Protein AF-A0A2E4UTZ5-F1 (afdb_monomer_lite)

Secondary structure (DSSP, 8-state):
--GGGGS-S-EEEEEEE-SS-SBS-EEEEEEEPPSSS--GGGTT-S-GGGS-HHHHHHHHHHHHTTSEEEEEEE-HHHHHHH-HHHHHHHHHHHHHHTSSS--SEEEEETT-----SSEEEEETTHHHH-HHHHHHHHHHHHHHHHHHHHHHHHSTTS-HHHHTT---HHHHHHHHHH---TTB-TTSTTHHHHHHH--GGG-B-----S-----EEEEEETTEEEEE-TT-BEEEEEEEETTEEEEEEEE-SSSSSPPEET-STTGGGTT-EESSS-HHHHHHHHHT-

pLDDT: mean 91.51, std 8.71, range [47.09, 98.88]

Radius of gyration: 23.04 Å; chains: 1; bounding box: 53×29×66 Å

Sequence (289 aa):
MRIENALEGTVCGVDEVGYSPVAGPVVAAAVVLPRGQRSRRLAGLRDSKQLSRERRERFFAEIDAIADVSVAEASVAEIDQLNIYQANRLAMARAVAGLNGAPDVALVDGHFKPDLPCRFENLIKGDERSLSIACASIMAKVTRDRFMTVQGERYPGYAWASNVGYGTEAHHLGLLRFGPTPLHRRSFAPLNSWVTETRIDAFRFVPIVRRVCPAELFELRAGLVAVFDTQRRHLGMLTRGAQGWRIRAYAYTDEMADPAVGEGPLGAVHNRIVREPGLAALTEVVRSA

Foldseek 3Di:
DAVCVVDPWWEKEKEWDDLAFQFWWIKMKIKTADPDDDPPQCPPLAPVVPDDPVVLVSLLVVRVVTIQMFMFTQALVNCLVVPSLVRNLVNRQRNQVPGPDHTQEYEYEDDRDRPHPHHYDYDDSCSNRHSNNSSRVSNNVNVLLVVQLVVCVVQPQLPCNPCSRHPDPSNLRSCLQPNDDSRGNCNDPPNVVCVVVPCSVQAAAAADPDAFAWDDWADRDVQKIWTAGPSNYTFFIWGQDPVATFTWGWGDPGSPDDTDTLDDNCNVRHRPHFRDPDSVSRRVSSVVD

Structure (mmCIF, N/CA/C/O backbone):
data_AF-A0A2E4UTZ5-F1
#
_entry.id   AF-A0A2E4UTZ5-F1
#
loop_
_atom_site.group_PDB
_atom_site.id
_atom_site.type_symbol
_atom_site.label_atom_id
_atom_site.label_alt_id
_atom_site.label_comp_id
_atom_site.label_asym_id
_atom_site.label_entity_id
_atom_site.label_seq_id
_atom_site.pdbx_PDB_ins_code
_atom_site.Cartn_x
_atom_site.Cartn_y
_atom_site.Cartn_z
_atom_site.occupancy
_atom_site.B_iso_or_equiv
_atom_site.auth_seq_id
_atom_site.auth_comp_id
_atom_site.auth_asym_id
_atom_site.auth_atom_id
_atom_site.pdbx_PDB_model_num
ATOM 1 N N . MET A 1 1 ? 1.817 6.344 31.893 1.00 47.09 1 MET A N 1
ATOM 2 C CA . MET A 1 1 ? 0.343 6.318 32.006 1.00 47.09 1 MET A CA 1
ATOM 3 C C . MET A 1 1 ? -0.215 6.010 30.623 1.00 47.09 1 MET A C 1
ATOM 5 O O . MET A 1 1 ? 0.367 6.498 29.663 1.00 47.09 1 MET A O 1
ATOM 9 N N . ARG A 1 2 ? -1.201 5.119 30.490 1.00 70.12 2 ARG A N 1
ATOM 10 C CA . ARG A 1 2 ? -1.859 4.842 29.201 1.00 70.12 2 ARG A CA 1
ATOM 11 C C . ARG A 1 2 ? -3.014 5.832 29.068 1.00 70.12 2 ARG A C 1
ATOM 13 O O . ARG A 1 2 ? -3.741 5.981 30.046 1.00 70.12 2 ARG A O 1
ATOM 20 N N . ILE A 1 3 ? -3.094 6.544 27.945 1.00 85.81 3 ILE A N 1
ATOM 21 C CA . ILE A 1 3 ? -4.077 7.618 27.709 1.00 85.81 3 ILE A CA 1
ATOM 22 C C . ILE A 1 3 ? -5.500 7.091 27.934 1.00 85.81 3 ILE A C 1
ATOM 24 O O . ILE A 1 3 ? -6.324 7.777 28.523 1.00 85.81 3 ILE A O 1
ATOM 28 N N . GLU A 1 4 ? -5.732 5.823 27.600 1.00 88.00 4 GLU A N 1
ATOM 29 C CA . GLU A 1 4 ? -6.991 5.105 27.791 1.00 88.00 4 GLU A CA 1
ATOM 30 C C . GLU A 1 4 ? -7.478 5.117 29.246 1.00 88.00 4 GLU A C 1
ATOM 32 O O . GLU A 1 4 ? -8.670 5.226 29.491 1.00 88.00 4 GLU A O 1
ATOM 37 N N . ASN A 1 5 ? -6.569 5.039 30.225 1.00 84.50 5 ASN A N 1
ATOM 38 C CA . ASN A 1 5 ? -6.942 5.000 31.644 1.00 84.50 5 ASN A CA 1
ATOM 39 C C . ASN A 1 5 ? -7.297 6.381 32.212 1.00 84.50 5 ASN A C 1
ATOM 41 O O . ASN A 1 5 ? -7.792 6.456 33.332 1.00 84.50 5 ASN A O 1
ATOM 45 N N . ALA A 1 6 ? -6.959 7.459 31.501 1.00 87.25 6 ALA A N 1
ATOM 46 C CA . ALA A 1 6 ? -7.296 8.821 31.904 1.00 87.25 6 ALA A CA 1
ATOM 47 C C . ALA A 1 6 ? -8.669 9.261 31.369 1.00 87.25 6 ALA A C 1
ATOM 49 O O . ALA A 1 6 ? -9.120 10.356 31.687 1.00 87.25 6 ALA A O 1
ATOM 50 N N . LEU A 1 7 ? -9.309 8.424 30.550 1.00 90.00 7 LEU A N 1
ATOM 51 C CA . LEU A 1 7 ? -10.597 8.689 29.933 1.00 90.00 7 LEU A CA 1
ATOM 52 C C . LEU A 1 7 ? -11.685 7.858 30.615 1.00 90.00 7 LEU A C 1
ATOM 54 O O . LEU A 1 7 ? -11.488 6.690 30.960 1.00 90.00 7 LEU A O 1
ATOM 58 N N . GLU A 1 8 ? -12.846 8.473 30.805 1.00 87.69 8 GLU A N 1
ATOM 59 C CA . GLU A 1 8 ? -14.046 7.781 31.262 1.00 87.69 8 GLU A CA 1
ATOM 60 C C . GLU A 1 8 ? -14.724 7.058 30.087 1.00 87.69 8 GLU A C 1
ATOM 62 O O . GLU A 1 8 ? -14.540 7.417 28.926 1.00 87.69 8 GLU A O 1
ATOM 67 N N . GLY A 1 9 ? -15.505 6.018 30.388 1.00 90.88 9 GLY A N 1
ATOM 68 C CA . GLY A 1 9 ? -16.171 5.208 29.359 1.00 90.88 9 GLY A CA 1
ATOM 69 C C . GLY A 1 9 ? -15.281 4.252 28.538 1.00 90.88 9 GLY A C 1
ATOM 70 O O . GLY A 1 9 ? -14.080 4.064 28.770 1.00 90.88 9 GLY A O 1
ATOM 71 N N . THR A 1 10 ? -15.910 3.547 27.613 1.00 93.81 10 THR A N 1
ATOM 72 C CA . THR A 1 10 ? -15.279 2.613 26.685 1.00 93.81 10 THR A CA 1
ATOM 73 C C . THR A 1 10 ? -14.437 3.385 25.676 1.00 93.81 10 THR A C 1
ATOM 75 O O . THR A 1 10 ? -14.953 4.216 24.932 1.00 93.81 10 THR A O 1
ATOM 78 N N . VAL A 1 11 ? -13.135 3.096 25.639 1.00 95.44 11 VAL A N 1
ATOM 79 C CA . VAL A 1 11 ? -12.184 3.757 24.739 1.00 95.44 11 VAL A CA 1
ATOM 80 C C . VAL A 1 11 ? -11.804 2.804 23.616 1.00 95.44 11 VAL A C 1
ATOM 82 O O . VAL A 1 11 ? -11.303 1.709 23.887 1.00 95.44 11 VAL A O 1
ATOM 85 N N . CYS A 1 12 ? -11.980 3.229 22.366 1.00 96.88 12 CYS A N 1
ATOM 86 C CA . CYS A 1 12 ? -11.408 2.537 21.215 1.00 96.88 12 CYS A CA 1
ATOM 87 C C . CYS A 1 12 ? -10.159 3.267 20.705 1.00 96.88 12 CYS A C 1
ATOM 89 O O . CYS A 1 12 ? -10.026 4.481 20.841 1.00 96.88 12 CYS A O 1
ATOM 91 N N . GLY A 1 13 ? -9.210 2.518 20.153 1.00 97.25 13 GLY A N 1
ATOM 92 C CA . GLY A 1 13 ? -8.113 3.057 19.353 1.00 97.25 13 GLY A CA 1
ATOM 93 C C . GLY A 1 13 ? -8.368 2.794 17.878 1.00 97.25 13 GLY A C 1
ATOM 94 O O . GLY A 1 13 ? -8.887 1.732 17.541 1.00 97.25 13 GLY A O 1
ATOM 95 N N . VAL A 1 14 ? -8.013 3.748 17.024 1.00 98.50 14 VAL A N 1
ATOM 96 C CA . VAL A 1 14 ? -8.261 3.719 15.581 1.00 98.50 14 VAL A CA 1
ATOM 97 C C . VAL A 1 14 ? -6.981 4.090 14.841 1.00 98.50 14 VAL A C 1
ATOM 99 O O . VAL A 1 14 ? -6.343 5.089 15.174 1.00 98.50 14 VAL A O 1
ATOM 102 N N . ASP A 1 15 ? -6.616 3.294 13.841 1.00 98.06 15 ASP A N 1
ATOM 103 C CA . ASP A 1 15 ? -5.462 3.535 12.965 1.00 98.06 15 ASP A CA 1
ATOM 104 C C . ASP A 1 15 ? -5.754 3.017 11.550 1.00 98.06 15 ASP A C 1
ATOM 106 O O . ASP A 1 15 ? -6.601 2.130 11.369 1.00 98.06 15 ASP A O 1
ATOM 110 N N . GLU A 1 16 ? -5.044 3.548 10.557 1.00 97.88 16 GLU A N 1
ATOM 111 C CA . GLU A 1 16 ? -5.125 3.127 9.163 1.00 97.88 16 GLU A CA 1
ATOM 112 C C . GLU A 1 16 ? -3.809 2.580 8.602 1.00 97.88 16 GLU A C 1
ATOM 114 O O . GLU A 1 16 ? -2.699 2.857 9.049 1.00 97.88 16 GLU A O 1
ATOM 119 N N . VAL A 1 17 ? -3.929 1.850 7.498 1.00 97.69 17 VAL A N 1
ATOM 120 C CA . VAL A 1 17 ? -2.809 1.502 6.635 1.00 97.69 17 VAL A CA 1
ATOM 121 C C . VAL A 1 17 ? -3.229 1.599 5.174 1.00 97.69 17 VAL A C 1
ATOM 123 O O . VAL A 1 17 ? -4.381 1.387 4.794 1.00 97.69 17 VAL A O 1
ATOM 126 N N . GLY A 1 18 ? -2.257 1.865 4.306 1.00 97.00 18 GLY A N 1
ATOM 127 C CA . GLY A 1 18 ? -2.504 1.903 2.871 1.00 97.00 18 GLY A CA 1
ATOM 128 C C . GLY A 1 18 ? -2.933 3.269 2.364 1.00 97.00 18 GLY A C 1
ATOM 129 O O . GLY A 1 18 ? -3.535 3.343 1.301 1.00 97.00 18 GLY A O 1
ATOM 130 N N . TYR A 1 19 ? -2.588 4.351 3.058 1.00 97.00 19 TYR A N 1
ATOM 131 C CA . TYR A 1 19 ? -2.882 5.698 2.580 1.00 97.00 19 TYR A CA 1
ATOM 132 C C . TYR A 1 19 ? -2.153 6.018 1.256 1.00 97.00 19 TYR A C 1
ATOM 134 O O . TYR A 1 19 ? -2.775 6.378 0.266 1.00 97.00 19 TYR A O 1
ATOM 142 N N . SER A 1 20 ? -0.836 5.804 1.191 1.00 95.38 20 SER A N 1
ATOM 143 C CA . SER A 1 20 ? 0.009 6.208 0.047 1.00 95.38 20 SER A CA 1
ATOM 144 C C . SER A 1 20 ? 0.250 5.201 -1.099 1.00 95.38 20 SER A C 1
ATOM 146 O O . SER A 1 20 ? 0.674 5.657 -2.160 1.00 95.38 20 SER A O 1
ATOM 148 N N . PRO A 1 21 ? 0.075 3.870 -0.949 1.00 96.69 21 PRO A N 1
ATOM 149 C CA . PRO A 1 21 ? 0.206 2.913 -2.051 1.00 96.69 21 PRO A CA 1
ATOM 150 C C . PRO A 1 21 ? -0.567 3.310 -3.314 1.00 96.69 21 PRO A C 1
ATOM 152 O O . PRO A 1 21 ? -1.636 3.905 -3.229 1.00 96.69 21 PRO A O 1
ATOM 155 N N . VAL A 1 22 ? -0.048 2.938 -4.485 1.00 95.75 22 VAL A N 1
ATOM 156 C CA . VAL A 1 22 ? -0.719 3.174 -5.778 1.00 95.75 22 VAL A CA 1
ATOM 157 C C . VAL A 1 22 ? -1.739 2.079 -6.110 1.00 95.75 22 VAL A C 1
ATOM 159 O O . VAL A 1 22 ? -2.523 2.226 -7.044 1.00 95.75 22 VAL A O 1
ATOM 162 N N . ALA A 1 23 ? -1.750 0.988 -5.337 1.00 97.50 23 ALA A N 1
ATOM 163 C CA . ALA A 1 23 ? -2.703 -0.104 -5.473 1.00 97.50 23 ALA A CA 1
ATOM 164 C C . ALA A 1 23 ? -3.245 -0.602 -4.121 1.00 97.50 23 ALA A C 1
ATOM 166 O O . ALA A 1 23 ? -2.597 -0.486 -3.073 1.00 97.50 23 ALA A O 1
ATOM 167 N N . GLY A 1 24 ? -4.434 -1.198 -4.180 1.00 98.19 24 GLY A N 1
ATOM 168 C CA . GLY A 1 24 ? -5.162 -1.785 -3.061 1.00 98.19 24 GLY A CA 1
ATOM 169 C C . GLY A 1 24 ? -6.015 -0.781 -2.280 1.00 98.19 24 GLY A C 1
ATOM 170 O O . GLY A 1 24 ? -5.907 0.430 -2.491 1.00 98.19 24 GLY A O 1
ATOM 171 N N . PRO A 1 25 ? -6.852 -1.266 -1.353 1.00 98.62 25 PRO A N 1
ATOM 172 C CA . PRO A 1 25 ? -7.691 -0.424 -0.512 1.00 98.62 25 PRO A CA 1
ATOM 173 C C . PRO A 1 25 ? -6.871 0.337 0.539 1.00 98.62 25 PRO A C 1
ATOM 175 O O . PRO A 1 25 ? -5.682 0.059 0.771 1.00 98.62 25 PRO A O 1
ATOM 178 N N . VAL A 1 26 ? -7.527 1.305 1.174 1.00 98.75 26 VAL A N 1
ATOM 179 C CA . VAL A 1 26 ? -7.130 1.816 2.489 1.00 98.75 26 VAL A CA 1
ATOM 180 C C . VAL A 1 26 ? -7.916 1.033 3.536 1.00 98.75 26 VAL A C 1
ATOM 182 O O . VAL A 1 26 ? -9.121 0.836 3.389 1.00 98.75 26 VAL A O 1
ATOM 185 N N . VAL A 1 27 ? -7.218 0.530 4.549 1.00 98.81 27 VAL A N 1
ATOM 186 C CA . VAL A 1 27 ? -7.780 -0.340 5.588 1.00 98.81 27 VAL A CA 1
ATOM 187 C C . VAL A 1 27 ? -7.604 0.361 6.921 1.00 98.81 27 VAL A C 1
ATOM 189 O O . VAL A 1 27 ? -6.497 0.795 7.231 1.00 98.81 27 VAL A O 1
ATOM 192 N N . ALA A 1 28 ? -8.667 0.440 7.707 1.00 98.75 28 ALA A N 1
ATOM 193 C CA . ALA A 1 28 ? -8.633 0.941 9.069 1.00 98.75 28 ALA A CA 1
ATOM 194 C C . ALA A 1 28 ? -9.115 -0.137 10.035 1.00 98.75 28 ALA A C 1
ATOM 196 O O . ALA A 1 28 ? -9.911 -1.007 9.677 1.00 98.75 28 ALA A O 1
ATOM 197 N N . ALA A 1 29 ? -8.643 -0.068 11.271 1.00 98.81 29 ALA A N 1
ATOM 198 C CA . ALA A 1 29 ? -9.144 -0.905 12.347 1.00 98.81 29 ALA A CA 1
ATOM 199 C C . ALA A 1 29 ? -9.534 -0.049 13.546 1.00 98.81 29 ALA A C 1
ATOM 201 O O . ALA A 1 29 ? -8.928 0.992 13.795 1.00 98.81 29 ALA A O 1
ATOM 202 N N . ALA A 1 30 ? -10.525 -0.518 14.293 1.00 98.69 30 ALA A N 1
ATOM 203 C CA . ALA A 1 30 ? -10.909 -0.003 15.591 1.00 98.69 30 ALA A CA 1
ATOM 204 C C . ALA A 1 30 ? -10.770 -1.131 16.616 1.00 98.69 30 ALA A C 1
ATOM 206 O O . ALA A 1 30 ? -11.182 -2.262 16.358 1.00 98.69 30 ALA A O 1
ATOM 207 N N . VAL A 1 31 ? -10.160 -0.834 17.763 1.00 97.81 31 VAL A N 1
ATOM 208 C CA . VAL A 1 31 ? -9.897 -1.827 18.811 1.00 97.81 31 VAL A CA 1
ATOM 209 C C . VAL A 1 31 ? -10.285 -1.279 20.174 1.00 97.81 31 VAL A C 1
ATOM 211 O O . VAL A 1 31 ? -9.749 -0.258 20.612 1.00 97.81 31 VAL A O 1
ATOM 214 N N . VAL A 1 32 ? -11.160 -1.995 20.875 1.00 96.06 32 VAL A N 1
ATOM 215 C CA . VAL A 1 32 ? -11.480 -1.776 22.289 1.00 96.06 32 VAL A CA 1
ATOM 216 C C . VAL A 1 32 ? -10.829 -2.882 23.109 1.00 96.06 32 VAL A C 1
ATOM 218 O O . VAL A 1 32 ? -11.072 -4.072 22.916 1.00 96.06 32 VAL A O 1
ATOM 221 N N . LEU A 1 33 ? -9.982 -2.484 24.055 1.00 92.69 33 LEU A N 1
ATOM 222 C CA . LEU A 1 33 ? -9.329 -3.418 24.966 1.00 92.69 33 LEU A CA 1
ATOM 223 C C . LEU A 1 33 ? -10.176 -3.616 26.231 1.00 92.69 33 LEU A C 1
ATOM 225 O O . LEU A 1 33 ? -10.726 -2.637 26.744 1.00 92.69 33 LEU A O 1
ATOM 229 N N . PRO A 1 34 ? -10.219 -4.833 26.806 1.00 88.31 34 PRO A N 1
ATOM 230 C CA . PRO A 1 34 ? -10.876 -5.060 28.084 1.00 88.31 34 PRO A CA 1
ATOM 231 C C . PRO A 1 34 ? -10.304 -4.157 29.177 1.00 88.31 34 PRO A C 1
ATOM 233 O O . PRO A 1 34 ? -9.084 -4.019 29.329 1.00 88.31 34 PRO A O 1
ATOM 236 N N . ARG A 1 35 ? -11.194 -3.567 29.978 1.00 77.06 35 ARG A N 1
ATOM 237 C CA . ARG A 1 35 ? -10.813 -2.794 31.163 1.00 77.06 35 ARG A CA 1
ATOM 238 C C . ARG A 1 35 ? -10.222 -3.733 32.220 1.00 77.06 35 ARG A C 1
ATOM 240 O O . ARG A 1 35 ? -10.810 -4.762 32.532 1.00 77.06 35 ARG A O 1
ATOM 247 N N . GLY A 1 36 ? -9.073 -3.372 32.796 1.00 70.00 36 GLY A N 1
ATOM 248 C CA . GLY A 1 36 ? -8.438 -4.141 33.873 1.00 70.00 36 GLY A CA 1
ATOM 249 C C . GLY A 1 36 ? -6.926 -4.309 33.720 1.00 70.00 36 GLY A C 1
ATOM 250 O O . GLY A 1 36 ? -6.240 -3.470 33.130 1.00 70.00 36 GLY A O 1
ATOM 251 N N . GLN A 1 37 ? -6.379 -5.376 34.316 1.00 54.84 37 GLN A N 1
ATOM 252 C CA . GLN A 1 37 ? -4.938 -5.630 34.293 1.00 54.84 37 GLN A CA 1
ATOM 253 C C . GLN A 1 37 ? -4.427 -5.810 32.863 1.00 54.84 37 GLN A C 1
ATOM 255 O O . GLN A 1 37 ? -5.046 -6.456 32.022 1.00 54.84 37 GLN A O 1
ATOM 260 N N . ARG A 1 38 ? -3.240 -5.247 32.610 1.00 63.28 38 ARG A N 1
ATOM 261 C CA . ARG A 1 38 ? -2.534 -5.376 31.334 1.00 63.28 38 ARG A CA 1
ATOM 262 C C . ARG A 1 38 ? -2.437 -6.849 30.959 1.00 63.28 38 ARG A C 1
ATOM 264 O O . ARG A 1 38 ? -1.766 -7.608 31.658 1.00 63.28 38 ARG A O 1
ATOM 271 N N . SER A 1 39 ? -3.007 -7.220 29.817 1.00 67.00 39 SER A N 1
ATOM 272 C CA . SER A 1 39 ? -2.702 -8.516 29.230 1.00 67.00 39 SER A CA 1
ATOM 273 C C . SER A 1 39 ? -1.194 -8.581 28.980 1.00 67.00 39 SER A C 1
ATOM 275 O O . SER A 1 39 ? -0.661 -7.844 28.145 1.00 67.00 39 SER A O 1
ATOM 277 N N . ARG A 1 40 ? -0.482 -9.427 29.742 1.00 77.38 40 ARG A N 1
ATOM 278 C CA . ARG A 1 40 ? 0.962 -9.678 29.561 1.00 77.38 40 ARG A CA 1
ATOM 279 C C . ARG A 1 40 ? 1.276 -10.113 28.124 1.00 77.38 40 ARG A C 1
ATOM 281 O O . ARG A 1 40 ? 2.388 -9.896 27.660 1.00 77.38 40 ARG A O 1
ATOM 288 N N . ARG A 1 41 ? 0.273 -10.640 27.416 1.00 81.50 41 ARG A N 1
ATOM 289 C CA . ARG A 1 41 ? 0.307 -11.015 25.998 1.00 81.50 41 ARG A CA 1
ATOM 290 C C . ARG A 1 41 ? 0.630 -9.845 25.063 1.00 81.50 41 ARG A C 1
ATOM 292 O O . ARG A 1 41 ? 1.290 -10.036 24.052 1.00 81.50 41 ARG A O 1
ATOM 299 N N . LEU A 1 42 ? 0.256 -8.614 25.432 1.00 87.44 42 LEU A N 1
ATOM 300 C CA . LEU A 1 42 ? 0.545 -7.401 24.651 1.00 87.44 42 LEU A CA 1
ATOM 301 C C . LEU A 1 42 ? 1.842 -6.691 25.085 1.00 87.44 42 LEU A C 1
ATOM 303 O O . LEU A 1 42 ? 2.076 -5.525 24.748 1.00 87.44 42 LEU A O 1
ATOM 307 N N . ALA A 1 43 ? 2.688 -7.351 25.882 1.00 85.94 43 ALA A N 1
ATOM 308 C CA . ALA A 1 43 ? 3.982 -6.800 26.263 1.00 85.94 43 ALA A CA 1
ATOM 309 C C . ALA A 1 43 ? 4.886 -6.636 25.029 1.00 85.94 43 ALA A C 1
ATOM 311 O O . ALA A 1 43 ? 5.052 -7.556 24.232 1.00 85.94 43 ALA A O 1
ATOM 312 N N . GLY A 1 44 ? 5.484 -5.450 24.879 1.00 85.00 44 GLY A N 1
ATOM 313 C CA . GLY A 1 44 ? 6.368 -5.137 23.751 1.00 85.00 44 GLY A CA 1
ATOM 314 C C . GLY A 1 44 ? 5.658 -4.746 22.450 1.00 85.00 44 GLY A C 1
ATOM 315 O O . GLY A 1 44 ? 6.326 -4.648 21.432 1.00 85.00 44 GLY A O 1
ATOM 316 N N . LEU A 1 45 ? 4.340 -4.504 22.471 1.00 85.38 45 LEU A N 1
ATOM 317 C CA . LEU A 1 45 ? 3.588 -4.036 21.294 1.00 85.38 45 LEU A CA 1
ATOM 318 C C . LEU A 1 45 ? 3.899 -2.577 20.896 1.00 85.38 45 LEU A C 1
ATOM 320 O O . LEU A 1 45 ? 3.557 -2.151 19.798 1.00 85.38 45 LEU A O 1
ATOM 324 N N . ARG A 1 46 ? 4.531 -1.796 21.782 1.00 70.94 46 ARG A N 1
ATOM 325 C CA . ARG A 1 46 ? 4.910 -0.409 21.471 1.00 70.94 46 ARG A CA 1
ATOM 326 C C . ARG A 1 46 ? 5.810 -0.386 20.235 1.00 70.94 46 ARG A C 1
ATOM 328 O O . ARG A 1 46 ? 6.740 -1.183 20.159 1.00 70.94 46 ARG A O 1
ATOM 335 N N . ASP A 1 47 ? 5.536 0.563 19.343 1.00 65.62 47 ASP A N 1
ATOM 336 C CA . ASP A 1 47 ? 6.221 0.742 18.060 1.00 65.62 47 ASP A CA 1
ATOM 337 C C . ASP A 1 47 ? 5.963 -0.401 17.056 1.00 65.62 47 ASP A C 1
ATOM 339 O O . ASP A 1 47 ? 6.863 -1.110 16.595 1.00 65.62 47 ASP A O 1
ATOM 343 N N . SER A 1 48 ? 4.681 -0.582 16.712 1.00 66.94 48 SER A N 1
ATOM 344 C CA . SER A 1 48 ? 4.191 -1.572 15.736 1.00 66.94 48 SER A CA 1
ATOM 345 C C . SER A 1 48 ? 4.926 -1.503 14.390 1.00 66.94 48 SER A C 1
ATOM 347 O O . SER A 1 48 ? 5.061 -2.513 13.688 1.00 66.94 48 SER A O 1
ATOM 349 N N . LYS A 1 49 ? 5.442 -0.321 14.035 1.00 71.00 49 LYS A N 1
ATOM 350 C CA . LYS A 1 49 ? 6.164 -0.045 12.792 1.00 71.00 49 LYS A CA 1
ATOM 351 C C . LYS A 1 49 ? 7.551 -0.693 12.765 1.00 71.00 49 LYS A C 1
ATOM 353 O O . LYS A 1 49 ? 7.961 -1.131 11.689 1.00 71.00 49 LYS A O 1
ATOM 358 N N . GLN A 1 50 ? 8.207 -0.860 13.916 1.00 80.25 50 GLN A N 1
ATOM 359 C CA . GLN A 1 50 ? 9.499 -1.552 14.048 1.00 80.25 50 GLN A CA 1
ATOM 360 C C . GLN A 1 50 ? 9.388 -3.076 14.230 1.00 80.25 50 GLN A C 1
ATOM 362 O O . GLN A 1 50 ? 10.397 -3.784 14.232 1.00 80.25 50 GLN A O 1
ATOM 367 N N . LEU A 1 51 ? 8.178 -3.624 14.372 1.00 88.00 51 LEU A N 1
ATOM 368 C CA . LEU A 1 51 ? 7.998 -5.063 14.555 1.00 88.00 51 LEU A CA 1
ATOM 369 C C . LEU A 1 51 ? 8.242 -5.847 13.258 1.00 88.00 51 LEU A C 1
ATOM 371 O O . LEU A 1 51 ? 7.781 -5.455 12.180 1.00 88.00 51 LEU A O 1
ATOM 375 N N . SER A 1 52 ? 8.902 -7.005 13.379 1.00 92.06 52 SER A N 1
ATOM 376 C CA . SER A 1 52 ? 9.013 -7.980 12.286 1.00 92.06 52 SER A CA 1
ATOM 377 C C . SER A 1 52 ? 7.642 -8.548 11.912 1.00 92.06 52 SER A C 1
ATOM 379 O O . SER A 1 52 ? 6.706 -8.500 12.717 1.00 92.06 52 SER A O 1
ATOM 381 N N . ARG A 1 53 ? 7.518 -9.115 10.707 1.00 91.50 53 ARG A N 1
ATOM 382 C CA . ARG A 1 53 ? 6.267 -9.723 10.230 1.00 91.50 53 ARG A CA 1
ATOM 383 C C . ARG A 1 53 ? 5.754 -10.783 11.206 1.00 91.50 53 ARG A C 1
ATOM 385 O O . ARG A 1 53 ? 4.594 -10.733 11.594 1.00 91.50 53 ARG A O 1
ATOM 392 N N . GLU A 1 54 ? 6.629 -11.662 11.683 1.00 93.25 54 GLU A N 1
ATOM 393 C CA . GLU A 1 54 ? 6.289 -12.748 12.611 1.00 93.25 54 GLU A CA 1
ATOM 394 C C . GLU A 1 54 ? 5.755 -12.203 13.940 1.00 93.25 54 GLU A C 1
ATOM 396 O O . GLU A 1 54 ? 4.788 -12.720 14.497 1.00 93.25 54 GLU A O 1
ATOM 401 N N . ARG A 1 55 ? 6.355 -11.117 14.448 1.00 94.06 55 ARG A N 1
ATOM 402 C CA . ARG A 1 55 ? 5.878 -10.470 15.677 1.00 94.06 55 ARG A CA 1
ATOM 403 C C . ARG A 1 55 ? 4.514 -9.817 15.479 1.00 94.06 55 ARG A C 1
ATOM 405 O O . ARG A 1 55 ? 3.694 -9.906 16.391 1.00 94.06 55 ARG A O 1
ATOM 412 N N . ARG A 1 56 ? 4.261 -9.184 14.326 1.00 95.38 56 ARG A N 1
ATOM 413 C CA . ARG A 1 56 ? 2.945 -8.601 14.007 1.00 95.38 56 ARG A CA 1
ATOM 414 C C . ARG A 1 56 ? 1.874 -9.680 13.921 1.00 95.38 56 ARG A C 1
ATOM 416 O O . ARG A 1 56 ? 0.831 -9.511 14.531 1.00 95.38 56 ARG A O 1
ATOM 423 N N . GLU A 1 57 ? 2.159 -10.793 13.252 1.00 96.38 57 GLU A N 1
ATOM 424 C CA . GLU A 1 57 ? 1.251 -11.945 13.149 1.00 96.38 57 GLU A CA 1
ATOM 425 C C . GLU A 1 57 ? 0.918 -12.537 14.527 1.00 96.38 57 GLU A C 1
ATOM 427 O O . GLU A 1 57 ? -0.246 -12.778 14.844 1.00 96.38 57 GLU A O 1
ATOM 432 N N . ARG A 1 58 ? 1.922 -12.685 15.403 1.00 95.38 58 ARG A N 1
ATOM 433 C CA . ARG A 1 58 ? 1.695 -13.103 16.795 1.00 95.38 58 ARG A CA 1
ATOM 434 C C . ARG A 1 58 ? 0.779 -12.127 17.536 1.00 95.38 58 ARG A C 1
ATOM 436 O O . ARG A 1 58 ? -0.157 -12.557 18.199 1.00 95.38 58 ARG A O 1
ATOM 443 N N . PHE A 1 59 ? 1.059 -10.824 17.461 1.00 95.94 59 PHE A N 1
ATOM 444 C CA . PHE A 1 59 ? 0.227 -9.830 18.140 1.00 95.94 59 PHE A CA 1
ATOM 445 C C . PHE A 1 59 ? -1.177 -9.745 17.551 1.00 95.94 59 PHE A C 1
ATOM 447 O O . PHE A 1 59 ? -2.107 -9.555 18.318 1.00 95.94 59 PHE A O 1
ATOM 454 N N . PHE A 1 60 ? -1.343 -9.929 16.241 1.00 97.12 60 PHE A N 1
ATOM 455 C CA . PHE A 1 60 ? -2.652 -9.999 15.599 1.00 97.12 60 PHE A CA 1
ATOM 456 C C . PHE A 1 60 ? -3.521 -11.071 16.264 1.00 97.12 60 PHE A C 1
ATOM 458 O O . PHE A 1 60 ? -4.611 -10.761 16.728 1.00 97.12 60 PHE A O 1
ATOM 465 N N . ALA A 1 61 ? -3.000 -12.295 16.410 1.00 96.38 61 ALA A N 1
ATOM 466 C CA . ALA A 1 61 ? -3.718 -13.383 17.077 1.00 96.38 61 ALA A CA 1
ATOM 467 C C . ALA A 1 61 ? -4.000 -13.094 18.564 1.00 96.38 61 ALA A C 1
ATOM 469 O O . ALA A 1 61 ? -5.076 -13.398 19.069 1.00 96.38 61 ALA A O 1
ATOM 470 N N . GLU A 1 62 ? -3.044 -12.490 19.276 1.00 95.25 62 GLU A N 1
ATOM 471 C CA . GLU A 1 62 ? -3.216 -12.134 20.691 1.00 95.25 62 GLU A CA 1
ATOM 472 C C . GLU A 1 62 ? -4.249 -11.020 20.904 1.00 95.25 62 GLU A C 1
ATOM 474 O O . GLU A 1 62 ? -4.950 -11.040 21.911 1.00 95.25 62 GLU A O 1
ATOM 479 N N . ILE A 1 63 ? -4.331 -10.048 19.989 1.00 95.50 63 ILE A N 1
ATOM 480 C CA . ILE A 1 63 ? -5.318 -8.961 20.021 1.00 95.50 63 ILE A CA 1
ATOM 481 C C . ILE A 1 63 ? -6.705 -9.524 19.709 1.00 95.50 63 ILE A C 1
ATOM 483 O O . ILE A 1 63 ? -7.621 -9.304 20.496 1.00 95.50 63 ILE A O 1
ATOM 487 N N . ASP A 1 64 ? -6.837 -10.286 18.622 1.00 95.75 64 ASP A N 1
ATOM 488 C CA . ASP A 1 64 ? -8.092 -10.914 18.183 1.00 95.75 64 ASP A CA 1
ATOM 489 C C . ASP A 1 64 ? -8.715 -11.799 19.277 1.00 95.75 64 ASP A C 1
ATOM 491 O O . ASP A 1 64 ? -9.921 -11.791 19.498 1.00 95.75 64 ASP A O 1
ATOM 495 N N . ALA A 1 65 ? -7.880 -12.496 20.052 1.00 94.56 65 ALA A N 1
ATOM 496 C CA . ALA A 1 65 ? -8.340 -13.363 21.132 1.00 94.56 65 ALA A CA 1
ATOM 497 C C . ALA A 1 65 ? -8.859 -12.627 22.382 1.00 94.56 65 ALA A C 1
ATOM 499 O O . ALA A 1 65 ? -9.467 -13.268 23.243 1.00 94.56 65 ALA A O 1
ATOM 500 N N . ILE A 1 66 ? -8.553 -11.336 22.562 1.00 92.88 66 ILE A N 1
ATOM 501 C CA . ILE A 1 66 ? -8.835 -10.630 23.826 1.00 92.88 66 ILE A CA 1
ATOM 502 C C . ILE A 1 66 ? -9.590 -9.317 23.662 1.00 92.88 66 ILE A C 1
ATOM 504 O O . ILE A 1 66 ? -10.085 -8.803 24.661 1.00 92.88 66 ILE A O 1
ATOM 508 N N . ALA A 1 67 ? -9.607 -8.726 22.474 1.00 94.56 67 ALA A N 1
ATOM 509 C CA . ALA A 1 67 ? -10.143 -7.396 22.235 1.00 94.56 67 ALA A CA 1
ATOM 510 C C . ALA A 1 67 ? -11.424 -7.458 21.403 1.00 94.56 67 ALA A C 1
ATOM 512 O O . ALA A 1 67 ? -11.622 -8.385 20.625 1.00 94.56 67 ALA A O 1
ATOM 513 N N . ASP A 1 68 ? -12.267 -6.438 21.540 1.00 97.00 68 ASP A N 1
ATOM 514 C CA . ASP A 1 68 ? -13.308 -6.180 20.550 1.00 97.00 68 ASP A CA 1
ATOM 515 C C . ASP A 1 68 ? -12.655 -5.441 19.378 1.00 97.00 68 ASP A C 1
ATOM 517 O O . ASP A 1 68 ? -12.085 -4.356 19.551 1.00 97.00 68 ASP A O 1
ATOM 521 N N . VAL A 1 69 ? -12.653 -6.083 18.212 1.00 98.44 69 VAL A N 1
ATOM 522 C CA . VAL A 1 69 ? -11.947 -5.624 17.019 1.00 98.44 69 VAL A CA 1
ATOM 523 C C . VAL A 1 69 ? -12.919 -5.528 15.864 1.00 98.44 69 VAL A C 1
ATOM 525 O O . VAL A 1 69 ? -13.659 -6.461 15.569 1.00 98.44 69 VAL A O 1
ATOM 528 N N . SER A 1 70 ? -12.816 -4.428 15.135 1.00 98.75 70 SER A N 1
ATOM 529 C CA . SER A 1 70 ? -13.443 -4.275 13.835 1.00 98.75 70 SER A CA 1
ATOM 530 C C . SER A 1 70 ? -12.418 -3.755 12.838 1.00 98.75 70 SER A C 1
ATOM 532 O O . SER A 1 70 ? -11.654 -2.833 13.132 1.00 98.75 70 SER A O 1
ATOM 534 N N . VAL A 1 71 ? -12.383 -4.364 11.655 1.00 98.88 71 VAL A N 1
ATOM 535 C CA . VAL A 1 71 ? -11.535 -3.949 10.536 1.00 98.88 71 VAL A CA 1
ATOM 536 C C . VAL A 1 71 ? -12.442 -3.631 9.361 1.00 98.88 71 VAL A C 1
ATOM 538 O O . VAL A 1 71 ? -13.311 -4.425 9.009 1.00 98.88 71 VAL A O 1
ATOM 541 N N . ALA A 1 72 ? -12.230 -2.476 8.746 1.00 98.75 72 ALA A N 1
ATOM 542 C CA . ALA A 1 72 ? -12.997 -2.039 7.595 1.00 98.75 72 ALA A CA 1
ATOM 543 C C . ALA A 1 72 ? -12.090 -1.411 6.544 1.00 98.75 72 ALA A C 1
ATOM 545 O O . ALA A 1 72 ? -10.983 -0.949 6.826 1.00 98.75 72 ALA A O 1
ATOM 546 N N . GLU A 1 73 ? -12.583 -1.366 5.314 1.00 98.56 73 GLU A N 1
ATOM 547 C CA . GLU A 1 73 ? -11.859 -0.784 4.197 1.00 98.56 73 GLU A CA 1
ATOM 548 C C . GLU A 1 73 ? -12.688 0.251 3.442 1.00 98.56 73 GLU A C 1
ATOM 550 O O . GLU A 1 73 ? -13.925 0.277 3.494 1.00 98.56 73 GLU A O 1
ATOM 555 N N . ALA A 1 74 ? -11.970 1.111 2.727 1.00 98.75 74 ALA A N 1
ATOM 556 C CA . ALA A 1 74 ? -12.499 1.807 1.572 1.00 98.75 74 ALA A CA 1
ATOM 557 C C . ALA A 1 74 ? -11.778 1.283 0.327 1.00 98.75 74 ALA A C 1
ATOM 559 O O . ALA A 1 74 ? -10.542 1.272 0.233 1.00 98.75 74 ALA A O 1
ATOM 560 N N . SER A 1 75 ? -12.588 0.805 -0.606 1.00 98.69 75 SER A N 1
ATOM 561 C CA . SER A 1 75 ? -12.168 0.197 -1.859 1.00 98.69 75 SER A CA 1
ATOM 562 C C . SER A 1 75 ? -11.449 1.198 -2.763 1.00 98.69 75 SER A C 1
ATOM 564 O O . SER A 1 75 ? -11.529 2.413 -2.594 1.00 98.69 75 SER A O 1
ATOM 566 N N . VAL A 1 76 ? -10.771 0.685 -3.789 1.00 98.31 76 VAL A N 1
ATOM 567 C CA . VAL A 1 76 ? -10.129 1.523 -4.814 1.00 98.31 76 VAL A CA 1
ATOM 568 C C . VAL A 1 76 ? -11.145 2.414 -5.533 1.00 98.31 76 VAL A C 1
ATOM 570 O O . VAL A 1 76 ? -10.855 3.582 -5.769 1.00 98.31 76 VAL A O 1
ATOM 573 N N . ALA A 1 77 ? -12.353 1.904 -5.797 1.00 98.12 77 ALA A N 1
ATOM 574 C CA . ALA A 1 77 ? -13.432 2.689 -6.394 1.00 98.12 77 ALA A CA 1
ATOM 575 C C . ALA A 1 77 ? -13.850 3.866 -5.496 1.00 98.12 77 ALA A C 1
ATOM 577 O O . ALA A 1 77 ? -14.013 4.983 -5.977 1.00 98.12 77 ALA A O 1
ATOM 578 N N . GLU A 1 78 ? -13.957 3.640 -4.185 1.00 98.56 78 GLU A N 1
ATOM 579 C CA . GLU A 1 78 ? -14.264 4.703 -3.222 1.00 98.56 78 GLU A CA 1
ATOM 580 C C . GLU A 1 78 ? -13.114 5.702 -3.082 1.00 98.56 78 GLU A C 1
ATOM 582 O O . GLU A 1 78 ? -13.367 6.896 -2.973 1.00 98.56 78 GLU A O 1
ATOM 587 N N . ILE A 1 79 ? -11.857 5.249 -3.130 1.00 98.44 79 ILE A N 1
ATOM 588 C CA . ILE A 1 79 ? -10.684 6.137 -3.139 1.00 98.44 79 ILE A CA 1
ATOM 589 C C . ILE A 1 79 ? -10.706 7.043 -4.369 1.00 98.44 79 ILE A C 1
ATOM 591 O O . ILE A 1 79 ? -10.523 8.253 -4.235 1.00 98.44 79 ILE A O 1
ATOM 595 N N . ASP A 1 80 ? -10.939 6.472 -5.549 1.00 96.56 80 ASP A N 1
ATOM 596 C CA . ASP A 1 80 ? -10.980 7.229 -6.797 1.00 96.56 80 ASP A CA 1
ATOM 597 C C . ASP A 1 80 ? -12.179 8.196 -6.841 1.00 96.56 80 ASP A C 1
ATOM 599 O O . ASP A 1 80 ? -12.051 9.296 -7.376 1.00 96.56 80 ASP A O 1
ATOM 603 N N . GLN A 1 81 ? -13.318 7.836 -6.235 1.00 97.62 81 GLN A N 1
ATOM 604 C CA . GLN A 1 81 ? -14.514 8.685 -6.172 1.00 97.62 81 GLN A CA 1
ATOM 605 C C . GLN A 1 81 ? -14.423 9.795 -5.114 1.00 97.62 81 GLN A C 1
ATOM 607 O O . GLN A 1 81 ? -14.848 10.923 -5.361 1.00 97.62 81 GLN A O 1
ATOM 612 N N . LEU A 1 82 ? -13.925 9.480 -3.916 1.00 98.00 82 LEU A N 1
ATOM 613 C CA . LEU A 1 82 ? -13.991 10.364 -2.750 1.00 98.00 82 LEU A CA 1
ATOM 614 C C . LEU A 1 82 ? -12.702 11.141 -2.506 1.00 98.00 82 LEU A C 1
ATOM 616 O O . LEU A 1 82 ? -12.740 12.092 -1.734 1.00 98.00 82 LEU A O 1
ATOM 620 N N . ASN A 1 83 ? -11.598 10.761 -3.156 1.00 97.69 83 ASN A N 1
ATOM 621 C CA . ASN A 1 83 ? -10.208 11.015 -2.773 1.00 97.69 83 ASN A CA 1
ATOM 622 C C . ASN A 1 83 ? -9.743 10.218 -1.539 1.00 97.69 83 ASN A C 1
ATOM 624 O O . ASN A 1 83 ? -10.530 9.765 -0.707 1.00 97.69 83 ASN A O 1
ATOM 628 N N . ILE A 1 84 ? -8.419 10.071 -1.406 1.00 97.69 84 ILE A N 1
ATOM 629 C CA . ILE A 1 84 ? -7.803 9.245 -0.358 1.00 97.69 84 ILE A CA 1
ATOM 630 C C . ILE A 1 84 ? -8.083 9.737 1.065 1.00 97.69 84 ILE A C 1
ATOM 632 O O . ILE A 1 84 ? -8.243 8.918 1.966 1.00 97.69 84 ILE A O 1
ATOM 636 N N . TYR A 1 85 ? -8.181 11.050 1.281 1.00 98.06 85 TYR A N 1
ATOM 637 C CA . TYR A 1 85 ? -8.443 11.596 2.611 1.00 98.06 85 TYR A CA 1
ATOM 638 C C . TYR A 1 85 ? -9.850 11.219 3.083 1.00 98.06 85 TYR A C 1
ATOM 640 O O . TYR A 1 85 ? -10.024 10.744 4.205 1.00 98.06 85 TYR A O 1
ATOM 648 N N . GLN A 1 86 ? -10.852 11.374 2.215 1.00 98.44 86 GLN A N 1
ATOM 649 C CA . GLN A 1 86 ? -12.239 11.041 2.541 1.00 98.44 86 GLN A CA 1
ATOM 650 C C . GLN A 1 86 ? -12.472 9.530 2.600 1.00 98.44 86 GLN A C 1
ATOM 652 O O . GLN A 1 86 ? -13.141 9.057 3.515 1.00 98.44 86 GLN A O 1
ATOM 657 N N . ALA A 1 87 ? -11.866 8.759 1.695 1.00 98.62 87 ALA A N 1
ATOM 658 C CA . ALA A 1 87 ? -11.910 7.300 1.751 1.00 98.62 87 ALA A CA 1
ATOM 659 C C . ALA A 1 87 ? -11.267 6.754 3.038 1.00 98.62 87 ALA A C 1
ATOM 661 O O . ALA A 1 87 ? -11.803 5.833 3.649 1.00 98.62 87 ALA A O 1
ATOM 662 N N . ASN A 1 88 ? -10.173 7.362 3.511 1.00 98.56 88 ASN A N 1
ATOM 663 C CA . ASN A 1 88 ? -9.580 6.998 4.796 1.00 98.56 88 ASN A CA 1
ATOM 664 C C . ASN A 1 88 ? -10.535 7.274 5.970 1.00 98.56 88 ASN A C 1
ATOM 666 O O . ASN A 1 88 ? -10.778 6.397 6.797 1.00 98.56 88 ASN A O 1
ATOM 670 N N . ARG A 1 89 ? -11.141 8.471 6.011 1.00 98.50 89 ARG A N 1
ATOM 671 C CA . ARG A 1 89 ? -12.154 8.827 7.024 1.00 98.50 89 ARG A CA 1
ATOM 672 C C . ARG A 1 89 ? -13.334 7.855 7.014 1.00 98.50 89 ARG A C 1
ATOM 674 O O . ARG A 1 89 ? -13.806 7.471 8.080 1.00 98.50 89 ARG A O 1
ATOM 681 N N . LEU A 1 90 ? -13.779 7.441 5.828 1.00 98.75 90 LEU A N 1
ATOM 682 C CA . LEU A 1 90 ? -14.844 6.458 5.648 1.00 98.75 90 LEU A CA 1
ATOM 683 C C . LEU A 1 90 ? -14.450 5.081 6.197 1.00 98.75 90 LEU A C 1
ATOM 685 O O . LEU A 1 90 ? -15.231 4.481 6.932 1.00 98.75 90 LEU A O 1
ATOM 689 N N . ALA A 1 91 ? -13.243 4.595 5.892 1.00 98.81 91 ALA A N 1
ATOM 690 C CA . ALA A 1 91 ? -12.736 3.333 6.431 1.00 98.81 91 ALA A CA 1
ATOM 691 C C . ALA A 1 91 ? -12.665 3.368 7.967 1.00 98.81 91 ALA A C 1
ATOM 693 O O . ALA A 1 91 ? -13.142 2.445 8.624 1.00 98.81 91 ALA A O 1
ATOM 694 N N . MET A 1 92 ? -12.150 4.457 8.548 1.00 98.75 92 MET A N 1
ATOM 695 C CA . MET A 1 92 ? -12.110 4.656 10.002 1.00 98.75 92 MET A CA 1
ATOM 696 C C . MET A 1 92 ? -13.509 4.670 10.630 1.00 98.75 92 MET A C 1
ATOM 698 O O . MET A 1 92 ? -13.735 4.004 11.639 1.00 98.75 92 MET A O 1
ATOM 702 N N . ALA A 1 93 ? -14.460 5.391 10.027 1.00 98.56 93 AL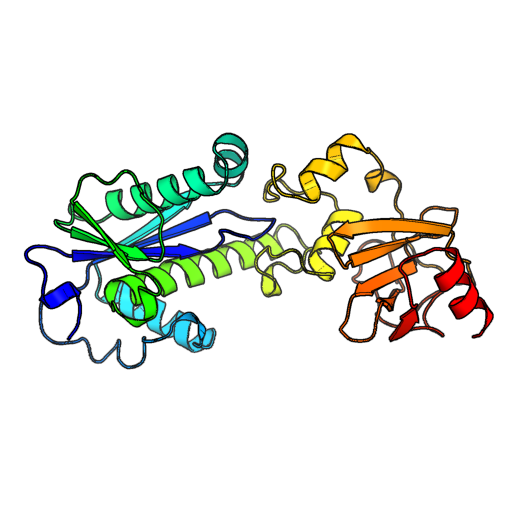A A N 1
ATOM 703 C CA . ALA A 1 93 ? -15.836 5.448 10.514 1.00 98.56 93 ALA A CA 1
ATOM 704 C C . ALA A 1 93 ? -16.519 4.074 10.475 1.00 98.56 93 ALA A C 1
ATOM 706 O O . ALA A 1 93 ? -17.156 3.673 11.449 1.00 98.56 93 ALA A O 1
ATOM 707 N N . ARG A 1 94 ? -16.321 3.312 9.392 1.00 98.75 94 ARG A N 1
ATOM 708 C CA . ARG A 1 94 ? -16.802 1.927 9.276 1.00 98.75 94 ARG A CA 1
ATOM 709 C C . ARG A 1 94 ? -16.180 1.012 10.321 1.00 98.75 94 ARG A C 1
ATOM 711 O O . ARG A 1 94 ? -16.893 0.209 10.912 1.00 98.75 94 ARG A O 1
ATOM 718 N N . ALA A 1 95 ? -14.878 1.147 10.568 1.00 98.75 95 ALA A N 1
ATOM 719 C CA . ALA A 1 95 ? -14.192 0.343 11.568 1.00 98.75 95 ALA A CA 1
ATOM 720 C C . ALA A 1 95 ? -14.806 0.580 12.956 1.00 98.75 95 ALA A C 1
ATOM 722 O O . ALA A 1 95 ? -15.183 -0.376 13.623 1.00 98.75 95 ALA A O 1
ATOM 723 N N . VAL A 1 96 ? -15.016 1.838 13.356 1.00 98.62 96 VAL A N 1
ATOM 724 C CA . VAL A 1 96 ? -15.668 2.158 14.639 1.00 98.62 96 VAL A CA 1
ATOM 725 C C . VAL A 1 96 ? -17.113 1.651 14.692 1.00 98.62 96 VAL A C 1
ATOM 727 O O . VAL A 1 96 ? -17.522 1.106 15.712 1.00 98.62 96 VAL A O 1
ATOM 730 N N . ALA A 1 97 ? -17.874 1.785 13.604 1.00 98.06 97 ALA A N 1
ATOM 731 C CA . ALA A 1 97 ? -19.262 1.325 13.539 1.00 98.06 97 ALA A CA 1
ATOM 732 C C . ALA A 1 97 ? -19.418 -0.207 13.608 1.00 98.06 97 ALA A C 1
ATOM 734 O O . ALA A 1 97 ? -20.491 -0.684 13.963 1.00 98.06 97 ALA A O 1
ATOM 735 N N . GLY A 1 98 ? -18.375 -0.968 13.259 1.00 98.12 98 GLY A N 1
ATOM 736 C CA . GLY A 1 98 ? -18.382 -2.433 13.309 1.00 98.12 98 GLY A CA 1
ATOM 737 C C . GLY A 1 98 ? -18.010 -3.044 14.664 1.00 98.12 98 GLY A C 1
ATOM 738 O O . GLY A 1 98 ? -17.986 -4.265 14.773 1.00 98.12 98 GLY A O 1
ATOM 739 N N . LEU A 1 99 ? -17.691 -2.231 15.679 1.00 98.12 99 LEU A N 1
ATOM 740 C CA . LEU A 1 99 ? -17.468 -2.713 17.048 1.00 98.12 99 LEU A CA 1
ATOM 741 C C . LEU A 1 99 ? -18.769 -3.276 17.649 1.00 98.12 99 LEU A C 1
ATOM 743 O O . LEU A 1 99 ? -19.865 -2.852 17.282 1.00 98.12 99 LEU A O 1
ATOM 747 N N . ASN A 1 100 ? -18.663 -4.189 18.620 1.00 95.38 100 ASN A N 1
ATOM 748 C CA . ASN A 1 100 ? -19.832 -4.822 19.251 1.00 95.38 100 ASN A CA 1
ATOM 749 C C . ASN A 1 100 ? -20.702 -3.839 20.061 1.00 95.38 100 ASN A C 1
ATOM 751 O O . ASN A 1 100 ? -21.858 -4.129 20.371 1.00 95.38 100 ASN A O 1
ATOM 755 N N . GLY A 1 101 ? -20.158 -2.673 20.407 1.00 91.00 101 GLY A N 1
ATOM 756 C CA . GLY A 1 101 ? -20.882 -1.576 21.038 1.00 91.00 101 GLY A CA 1
ATOM 757 C C . GLY A 1 101 ? -20.272 -0.227 20.677 1.00 91.00 101 GLY A C 1
ATOM 758 O O . GLY A 1 101 ? -19.100 -0.137 20.309 1.00 91.00 101 GLY A O 1
ATOM 759 N N . ALA A 1 102 ? -21.069 0.837 20.794 1.00 92.06 102 ALA A N 1
ATOM 760 C CA . ALA A 1 102 ? -20.586 2.190 20.546 1.00 92.06 102 ALA A CA 1
ATOM 761 C C . ALA A 1 102 ? -19.565 2.591 21.631 1.00 92.06 102 ALA A C 1
ATOM 763 O O . ALA A 1 102 ? -19.914 2.580 22.815 1.00 92.06 102 ALA A O 1
ATOM 764 N N . PRO A 1 103 ? -18.317 2.941 21.268 1.00 96.00 103 PRO A N 1
ATOM 765 C CA . PRO A 1 103 ? -17.356 3.454 22.235 1.00 96.00 103 PRO A CA 1
ATOM 766 C C . PRO A 1 103 ? -17.757 4.863 22.685 1.00 96.00 103 PRO A C 1
ATOM 768 O O . PRO A 1 103 ? -18.302 5.639 21.902 1.00 96.00 103 PRO A O 1
ATOM 771 N N . ASP A 1 104 ? -17.425 5.222 23.922 1.00 96.62 104 ASP A N 1
ATOM 772 C CA . ASP A 1 104 ? -17.641 6.571 24.455 1.00 96.62 104 ASP A CA 1
ATOM 773 C C . ASP A 1 104 ? -16.602 7.559 23.897 1.00 96.62 104 ASP A C 1
ATOM 775 O O . ASP A 1 104 ? -16.919 8.717 23.606 1.00 96.62 104 ASP A O 1
ATOM 779 N N . VAL A 1 105 ? -15.356 7.092 23.719 1.00 97.19 105 VAL A N 1
ATOM 780 C CA . VAL A 1 105 ? -14.248 7.886 23.171 1.00 97.19 105 VAL A CA 1
ATOM 781 C C . VAL A 1 105 ? -13.438 7.086 22.150 1.00 97.19 105 VAL A C 1
ATOM 783 O O . VAL A 1 105 ? -13.036 5.953 22.414 1.00 97.19 105 VAL A O 1
ATOM 786 N N . ALA A 1 106 ? -13.127 7.699 21.009 1.00 97.88 106 ALA A N 1
ATOM 787 C CA . ALA A 1 106 ? -12.186 7.170 20.026 1.00 97.88 106 ALA A CA 1
ATOM 788 C C . ALA A 1 106 ? -10.845 7.921 20.056 1.00 97.88 106 ALA A C 1
ATOM 790 O O . ALA A 1 106 ? -10.792 9.138 19.899 1.00 97.88 106 ALA A O 1
ATOM 791 N N . LEU A 1 107 ? -9.741 7.196 20.216 1.00 97.56 107 LEU A N 1
ATOM 792 C CA . LEU A 1 107 ? -8.384 7.707 20.031 1.00 97.56 107 LEU A CA 1
ATOM 793 C C . LEU A 1 107 ? -7.941 7.400 18.598 1.00 97.56 107 LEU A C 1
ATOM 795 O O . LEU A 1 107 ? -7.792 6.234 18.249 1.00 97.56 107 LEU A O 1
ATOM 799 N N . VAL A 1 108 ? -7.731 8.423 17.773 1.00 98.00 108 VAL A N 1
ATOM 800 C CA . VAL A 1 108 ? -7.442 8.276 16.334 1.00 98.00 108 VAL A CA 1
ATOM 801 C C . VAL A 1 108 ? -5.988 8.652 16.051 1.00 98.00 108 VAL A C 1
ATOM 803 O O . VAL A 1 108 ? -5.564 9.750 16.432 1.00 98.00 108 VAL A O 1
ATOM 806 N N . ASP A 1 109 ? -5.220 7.783 15.383 1.00 96.44 109 ASP A N 1
ATOM 807 C CA . ASP A 1 109 ? -3.839 8.111 14.999 1.00 96.44 109 ASP A CA 1
ATOM 808 C C . ASP A 1 109 ? -3.783 9.293 14.018 1.00 96.44 109 ASP A C 1
ATOM 810 O O . ASP A 1 109 ? -4.650 9.512 13.166 1.00 96.44 109 ASP A O 1
ATOM 814 N N . GLY A 1 110 ? -2.736 10.099 14.155 1.00 93.88 110 GLY A N 1
ATOM 815 C CA . GLY A 1 110 ? -2.459 11.208 13.257 1.00 93.88 110 GLY A CA 1
ATOM 816 C C . GLY A 1 110 ? -3.424 12.383 13.419 1.00 93.88 110 GLY A C 1
ATOM 817 O O . GLY A 1 110 ? -3.617 12.906 14.513 1.00 93.88 110 GLY A O 1
ATOM 818 N N . HIS A 1 111 ? -3.941 12.876 12.293 1.00 94.25 111 HIS A N 1
ATOM 819 C CA . HIS A 1 111 ? -4.674 14.148 12.190 1.00 94.25 111 HIS A CA 1
ATOM 820 C C . HIS A 1 111 ? -6.013 14.012 11.445 1.00 94.25 111 HIS A C 1
ATOM 822 O O . HIS A 1 111 ? -6.628 15.012 11.058 1.00 94.25 111 HIS A O 1
ATOM 828 N N . PHE A 1 112 ? -6.449 12.777 11.193 1.00 95.00 112 PHE A N 1
ATOM 829 C CA . PHE A 1 112 ? -7.671 12.487 10.452 1.00 95.00 112 PHE A CA 1
ATOM 830 C C . PHE A 1 112 ? -8.903 12.743 11.312 1.00 95.00 112 PHE A C 1
ATOM 832 O O . PHE A 1 112 ? -8.913 12.441 12.499 1.00 95.00 112 PHE A O 1
ATOM 839 N N . LYS A 1 113 ? -9.965 13.283 10.715 1.00 96.06 113 LYS A N 1
ATOM 840 C CA . LYS A 1 113 ? -11.183 13.667 11.443 1.00 96.06 113 LYS A CA 1
ATOM 841 C C . LYS A 1 113 ? -12.374 12.822 10.994 1.00 96.06 113 LYS A C 1
ATOM 843 O O . LYS A 1 113 ? -13.222 13.367 10.291 1.00 96.06 113 LYS A O 1
ATOM 848 N N . PRO A 1 114 ? -12.403 11.503 11.245 1.00 96.31 114 PRO A N 1
ATOM 849 C CA . PRO A 1 114 ? -13.499 10.652 10.785 1.00 96.31 114 PRO A CA 1
ATOM 850 C C . PRO A 1 114 ? -14.846 11.105 11.362 1.00 96.31 114 PRO A C 1
ATOM 852 O O . PRO A 1 114 ? -14.905 11.650 12.462 1.00 96.31 114 PRO A O 1
ATOM 855 N N . ASP A 1 115 ? -15.923 10.884 10.609 1.00 96.31 115 ASP A N 1
ATOM 856 C CA . ASP A 1 115 ? -17.284 11.173 11.067 1.00 96.31 115 ASP A CA 1
ATOM 857 C C . ASP A 1 115 ? -17.743 10.033 11.986 1.00 96.31 115 ASP A C 1
ATOM 859 O O . ASP A 1 115 ? -18.217 8.996 11.524 1.00 96.31 115 ASP A O 1
ATOM 863 N N . LEU A 1 116 ? -17.514 10.198 13.293 1.00 96.44 116 LEU A N 1
ATOM 864 C CA . LEU A 1 116 ? -17.796 9.191 14.317 1.00 96.44 116 LEU A CA 1
ATOM 865 C C . LEU A 1 116 ? -19.035 9.563 15.146 1.00 96.44 116 LEU A C 1
ATOM 867 O O . LEU A 1 116 ? -19.254 10.743 15.417 1.00 96.44 116 LEU A O 1
ATOM 871 N N . PRO A 1 117 ? -19.820 8.572 15.612 1.00 89.94 117 PRO A N 1
ATOM 872 C CA . PRO A 1 117 ? -20.973 8.812 16.482 1.00 89.94 117 PRO A CA 1
ATOM 873 C C . PRO A 1 117 ? -20.579 9.161 17.929 1.00 89.94 117 PRO A C 1
ATOM 875 O O . PRO A 1 117 ? -21.448 9.457 18.745 1.00 89.94 117 PRO A O 1
ATOM 878 N N . CYS A 1 118 ? -19.287 9.108 18.259 1.00 95.06 118 CYS A N 1
ATOM 879 C CA . CYS A 1 118 ? -18.744 9.364 19.587 1.00 95.06 118 CYS A CA 1
ATOM 880 C C . CYS A 1 118 ? -17.718 10.504 19.574 1.00 95.06 118 CYS A C 1
ATOM 882 O O . CYS A 1 118 ? -17.255 10.958 18.523 1.00 95.06 118 CYS A O 1
ATOM 884 N N . ARG A 1 119 ? -17.333 10.964 20.770 1.00 96.25 119 ARG A N 1
ATOM 885 C CA . ARG A 1 119 ? -16.231 11.917 20.922 1.00 96.25 119 ARG A CA 1
ATOM 886 C C . ARG A 1 119 ? -14.938 11.260 20.444 1.00 96.25 119 ARG A C 1
ATOM 888 O O . ARG A 1 119 ? -14.669 10.112 20.783 1.00 96.25 119 ARG A O 1
ATOM 895 N N . PHE A 1 120 ? -14.095 11.999 19.730 1.00 96.81 120 PHE A N 1
ATOM 896 C CA . PHE A 1 120 ? -12.773 11.505 19.360 1.00 96.81 120 PHE A CA 1
ATOM 897 C C . PHE A 1 120 ? -11.658 12.495 19.676 1.00 96.81 120 PHE A C 1
ATOM 899 O O . PHE A 1 120 ? -11.869 13.708 19.736 1.00 96.81 120 PHE A O 1
ATOM 906 N N . GLU A 1 121 ? -10.461 11.954 19.877 1.00 96.38 121 GLU A N 1
ATOM 907 C CA . GLU A 1 121 ? -9.229 12.702 20.085 1.00 96.38 121 GLU A CA 1
ATOM 908 C C . GLU A 1 121 ? -8.164 12.217 19.104 1.00 96.38 121 GLU A C 1
ATOM 910 O O . GLU A 1 121 ? -7.871 11.024 19.009 1.00 96.38 121 GLU A O 1
ATOM 915 N N . ASN A 1 122 ? -7.558 13.156 18.383 1.00 96.81 122 ASN A N 1
ATOM 916 C CA . ASN A 1 122 ? -6.421 12.863 17.526 1.00 96.81 122 ASN A CA 1
ATOM 917 C C . ASN A 1 122 ? -5.127 12.805 18.331 1.00 96.81 122 ASN A C 1
ATOM 919 O O . ASN A 1 122 ? -4.813 13.720 19.097 1.00 96.81 122 ASN A O 1
ATOM 923 N N . LEU A 1 123 ? -4.332 11.766 18.096 1.00 94.69 123 LEU A N 1
ATOM 924 C CA . LEU A 1 123 ? -3.020 11.605 18.700 1.00 94.69 123 LEU A CA 1
ATOM 925 C C . LEU A 1 123 ? -1.961 11.495 17.610 1.00 94.69 123 LEU A C 1
ATOM 927 O O . LEU A 1 123 ? -1.845 10.481 16.937 1.00 94.69 123 LEU A O 1
ATOM 931 N N . ILE A 1 124 ? -1.116 12.521 17.491 1.00 92.50 124 ILE A N 1
ATOM 932 C CA . ILE A 1 124 ? 0.098 12.426 16.676 1.00 92.50 124 ILE A CA 1
ATOM 933 C C . ILE A 1 124 ? 0.992 11.335 17.277 1.00 92.50 124 ILE A C 1
ATOM 935 O O . ILE A 1 124 ? 1.310 11.403 18.475 1.00 92.50 124 ILE A O 1
ATOM 939 N N . LYS A 1 125 ? 1.394 10.368 16.436 1.00 89.12 125 LYS A N 1
ATOM 940 C CA . LYS A 1 125 ? 2.128 9.156 16.839 1.00 89.12 125 LYS A CA 1
ATOM 941 C C . LYS A 1 125 ? 1.381 8.399 17.937 1.00 89.12 125 LYS A C 1
ATOM 943 O O . LYS A 1 125 ? 1.916 8.097 19.007 1.00 89.12 125 LYS A O 1
ATOM 948 N N . GLY A 1 126 ? 0.088 8.207 17.712 1.00 89.44 126 GLY A N 1
ATOM 949 C CA . GLY A 1 126 ? -0.826 7.553 18.628 1.00 89.44 126 GLY A CA 1
ATOM 950 C C . GLY A 1 126 ? -0.417 6.114 18.916 1.00 89.44 126 GLY A C 1
ATOM 951 O O . GLY A 1 126 ? -0.518 5.688 20.060 1.00 89.44 126 GLY A O 1
ATOM 952 N N . ASP A 1 127 ? 0.143 5.402 17.941 1.00 85.75 127 ASP A N 1
ATOM 953 C CA . ASP A 1 127 ? 0.667 4.036 18.071 1.00 85.75 127 ASP A CA 1
ATOM 954 C C . ASP A 1 127 ? 1.815 3.904 19.092 1.00 85.75 127 ASP A C 1
ATOM 956 O O . ASP A 1 127 ? 1.976 2.871 19.746 1.00 85.75 127 ASP A O 1
ATOM 960 N N . GLU A 1 128 ? 2.591 4.965 19.309 1.00 89.38 128 GLU A N 1
ATOM 961 C CA . GLU A 1 128 ? 3.646 5.002 20.332 1.00 89.38 128 GLU A CA 1
ATOM 962 C C . GLU A 1 128 ? 3.095 5.321 21.743 1.00 89.38 128 GLU A C 1
ATOM 964 O O . GLU A 1 128 ? 3.729 5.031 22.771 1.00 89.38 128 GLU A O 1
ATOM 969 N N . ARG A 1 129 ? 1.901 5.926 21.812 1.00 89.75 129 ARG A N 1
ATOM 970 C CA . ARG A 1 129 ? 1.349 6.576 23.016 1.00 89.75 129 ARG A CA 1
ATOM 971 C C . ARG A 1 129 ? 0.128 5.864 23.602 1.00 89.75 129 ARG A C 1
ATOM 973 O O . ARG A 1 129 ? -0.044 5.870 24.824 1.00 89.75 129 ARG A O 1
ATOM 980 N N . SER A 1 130 ? -0.672 5.231 22.756 1.00 92.38 130 SER A N 1
ATOM 981 C CA . SER A 1 130 ? -1.901 4.503 23.061 1.00 92.38 130 SER A CA 1
ATOM 982 C C . SER A 1 130 ? -1.729 3.038 22.667 1.00 92.38 130 SER A C 1
ATOM 984 O O . SER A 1 130 ? -1.320 2.708 21.556 1.00 92.38 130 SER A O 1
ATOM 986 N N . LEU A 1 131 ? -2.034 2.139 23.605 1.00 92.19 131 LEU A N 1
ATOM 987 C CA . LEU A 1 131 ? -2.032 0.712 23.312 1.00 92.19 131 LEU A CA 1
ATOM 988 C C . LEU A 1 131 ? -3.174 0.342 22.366 1.00 92.19 131 LEU A C 1
ATOM 990 O O . LEU A 1 131 ? -2.954 -0.499 21.502 1.00 92.19 131 LEU A O 1
ATOM 994 N N . SER A 1 132 ? -4.367 0.917 22.530 1.00 94.44 132 SER A N 1
ATOM 995 C CA . SER A 1 132 ? -5.490 0.600 21.646 1.00 94.44 132 SER A CA 1
ATOM 996 C C . SER A 1 132 ? -5.193 1.020 20.202 1.00 94.44 132 SER A C 1
ATOM 998 O O . SER A 1 132 ? -5.434 0.223 19.299 1.00 94.44 132 SER A O 1
ATOM 1000 N N . ILE A 1 133 ? -4.564 2.186 19.979 1.00 95.62 133 ILE A N 1
ATOM 1001 C CA . ILE A 1 133 ? -4.078 2.583 18.643 1.00 95.62 133 ILE A CA 1
ATOM 1002 C C . ILE A 1 133 ? -3.000 1.613 18.146 1.00 95.62 133 ILE A C 1
ATOM 1004 O O . ILE A 1 133 ? -3.083 1.138 17.019 1.00 95.62 133 ILE A O 1
ATOM 1008 N N . ALA A 1 134 ? -2.021 1.242 18.979 1.00 94.69 134 ALA A N 1
ATOM 1009 C CA . ALA A 1 134 ? -1.002 0.266 18.580 1.00 94.69 134 ALA A CA 1
ATOM 1010 C C . ALA A 1 134 ? -1.612 -1.088 18.163 1.00 94.69 134 ALA A C 1
ATOM 1012 O O . ALA A 1 134 ? -1.123 -1.732 17.234 1.00 94.69 134 ALA A O 1
ATOM 1013 N N . CYS A 1 135 ? -2.689 -1.518 18.831 1.00 95.62 135 CYS A N 1
ATOM 1014 C CA . CYS A 1 135 ? -3.431 -2.719 18.456 1.00 95.62 135 CYS A CA 1
ATOM 1015 C C . CYS A 1 135 ? -4.145 -2.532 17.113 1.00 95.62 135 CYS A C 1
ATOM 1017 O O . CYS A 1 135 ? -3.989 -3.375 16.232 1.00 95.62 135 CYS A O 1
ATOM 1019 N N . ALA A 1 136 ? -4.865 -1.421 16.928 1.00 97.38 136 ALA A N 1
ATOM 1020 C CA . ALA A 1 136 ? -5.521 -1.087 15.665 1.00 97.38 136 ALA A CA 1
ATOM 1021 C C . ALA A 1 136 ? -4.527 -1.064 14.493 1.00 97.38 136 ALA A C 1
ATOM 1023 O O . ALA A 1 136 ? -4.778 -1.680 13.458 1.00 97.38 136 ALA A O 1
ATOM 1024 N N . SER A 1 137 ? -3.345 -0.484 14.704 1.00 97.00 137 SER A N 1
ATOM 1025 C CA . SER A 1 137 ? -2.240 -0.468 13.743 1.00 97.00 137 SER A CA 1
ATOM 1026 C C . SER A 1 137 ? -1.863 -1.870 13.260 1.00 97.00 137 SER A C 1
ATOM 1028 O O . SER A 1 137 ? -1.724 -2.116 12.060 1.00 97.00 137 SER A O 1
ATOM 1030 N N . ILE A 1 138 ? -1.739 -2.832 14.186 1.00 97.44 138 ILE A N 1
ATOM 1031 C CA . ILE A 1 138 ? -1.454 -4.233 13.850 1.00 97.44 138 ILE A CA 1
ATOM 1032 C C . ILE A 1 138 ? -2.606 -4.873 13.086 1.00 97.44 138 ILE A C 1
ATOM 1034 O O . ILE A 1 138 ? -2.355 -5.500 12.053 1.00 97.44 138 ILE A O 1
ATOM 1038 N N . MET A 1 139 ? -3.842 -4.706 13.563 1.00 98.50 139 MET A N 1
ATOM 1039 C CA . MET A 1 139 ? -5.018 -5.306 12.929 1.00 98.50 139 MET A CA 1
ATOM 1040 C C . MET A 1 139 ? -5.180 -4.812 11.490 1.00 98.50 139 MET A C 1
ATOM 1042 O O . MET A 1 139 ? -5.331 -5.623 10.574 1.00 98.50 139 MET A O 1
ATOM 1046 N N . ALA A 1 140 ? -5.044 -3.505 11.261 1.00 98.25 140 ALA A N 1
ATOM 1047 C CA . ALA A 1 140 ? -5.111 -2.914 9.931 1.00 98.25 140 ALA A CA 1
ATOM 1048 C C . ALA A 1 140 ? -3.945 -3.396 9.045 1.00 98.25 140 ALA A C 1
ATOM 1050 O O . ALA A 1 140 ? -4.161 -3.882 7.931 1.00 98.25 140 ALA A O 1
ATOM 1051 N N . LYS A 1 141 ? -2.704 -3.330 9.552 1.00 97.19 141 LYS A N 1
ATOM 1052 C CA . LYS A 1 141 ? -1.486 -3.693 8.809 1.00 97.19 141 LYS A CA 1
ATOM 1053 C C . LYS A 1 141 ? -1.478 -5.143 8.345 1.00 97.19 141 LYS A C 1
ATOM 1055 O O . LYS A 1 141 ? -1.254 -5.394 7.163 1.00 97.19 141 LYS A O 1
ATOM 1060 N N . VAL A 1 142 ? -1.698 -6.086 9.258 1.00 98.00 142 VAL A N 1
ATOM 1061 C CA . VAL A 1 142 ? -1.655 -7.519 8.937 1.00 98.00 142 VAL A CA 1
ATOM 1062 C C . VAL A 1 142 ? -2.783 -7.877 7.973 1.00 98.00 142 VAL A C 1
ATOM 1064 O O . VAL A 1 142 ? -2.535 -8.571 6.988 1.00 98.00 142 VAL A O 1
ATOM 1067 N N . THR A 1 143 ? -3.989 -7.338 8.183 1.00 98.50 143 THR A N 1
ATOM 1068 C CA . THR A 1 143 ? -5.122 -7.557 7.271 1.00 98.50 143 THR A CA 1
ATOM 1069 C C . THR A 1 143 ? -4.806 -7.064 5.862 1.00 98.50 143 THR A C 1
ATOM 1071 O O . THR A 1 143 ? -4.950 -7.815 4.895 1.00 98.50 143 THR A O 1
ATOM 1074 N N . ARG A 1 144 ? -4.298 -5.832 5.727 1.00 98.19 144 ARG A N 1
ATOM 1075 C CA . ARG A 1 144 ? -3.965 -5.273 4.412 1.00 98.19 144 ARG A CA 1
ATOM 1076 C C . ARG A 1 144 ? -2.815 -6.015 3.730 1.00 98.19 144 ARG A C 1
ATOM 1078 O O . ARG A 1 144 ? -2.867 -6.234 2.523 1.00 98.19 144 ARG A O 1
ATOM 1085 N N . ASP A 1 145 ? -1.777 -6.399 4.466 1.00 97.56 145 ASP A N 1
ATOM 1086 C CA . ASP A 1 145 ? -0.635 -7.120 3.893 1.00 97.56 145 ASP A CA 1
ATOM 1087 C C . ASP A 1 145 ? -1.043 -8.510 3.385 1.00 97.56 145 ASP A C 1
ATOM 1089 O O . ASP A 1 145 ? -0.637 -8.911 2.289 1.00 97.56 145 ASP A O 1
ATOM 1093 N N . ARG A 1 146 ? -1.899 -9.221 4.133 1.00 97.75 146 ARG A N 1
ATOM 1094 C CA . ARG A 1 146 ? -2.496 -10.491 3.691 1.00 97.75 146 ARG A CA 1
ATOM 1095 C C . ARG A 1 146 ? -3.340 -10.294 2.433 1.00 97.75 146 ARG A C 1
ATOM 1097 O O . ARG A 1 146 ? -3.146 -11.029 1.468 1.00 97.75 146 ARG A O 1
ATOM 1104 N N . PHE A 1 147 ? -4.195 -9.266 2.402 1.00 98.19 147 PHE A N 1
ATOM 1105 C CA . PHE A 1 147 ? -4.971 -8.915 1.210 1.00 98.19 147 PHE A CA 1
ATOM 1106 C C . PHE A 1 147 ? -4.059 -8.703 -0.005 1.00 98.19 147 PHE A C 1
ATOM 1108 O O . PHE A 1 147 ? -4.238 -9.358 -1.028 1.00 98.19 147 PHE A O 1
ATOM 1115 N N . MET A 1 148 ? -3.038 -7.848 0.108 1.00 98.25 148 MET A N 1
ATOM 1116 C CA . MET A 1 148 ? -2.133 -7.559 -1.010 1.00 98.25 148 MET A CA 1
ATOM 1117 C C . MET A 1 148 ? -1.331 -8.783 -1.463 1.00 98.25 148 MET A C 1
ATOM 1119 O O . MET A 1 148 ? -1.054 -8.909 -2.654 1.00 98.25 148 MET A O 1
ATOM 1123 N N . THR A 1 149 ? -0.987 -9.691 -0.544 1.00 97.31 149 THR A N 1
ATOM 1124 C CA . THR A 1 149 ? -0.315 -10.958 -0.875 1.00 97.31 149 THR A CA 1
ATOM 1125 C C . THR A 1 149 ? -1.213 -11.832 -1.750 1.00 97.31 149 THR A C 1
ATOM 1127 O O . THR A 1 149 ? -0.805 -12.201 -2.847 1.00 97.31 149 THR A O 1
ATOM 1130 N N . VAL A 1 150 ? -2.461 -12.065 -1.329 1.00 97.88 150 VAL A N 1
ATOM 1131 C CA . VAL A 1 150 ? -3.446 -12.851 -2.095 1.00 97.88 150 VAL A CA 1
ATOM 1132 C C . VAL A 1 150 ? -3.726 -12.212 -3.457 1.00 97.88 150 VAL A C 1
ATOM 1134 O O . VAL A 1 150 ? -3.786 -12.889 -4.481 1.00 97.88 150 VAL A O 1
ATOM 1137 N N . GLN A 1 151 ? -3.854 -10.884 -3.510 1.00 97.81 151 GLN A N 1
ATOM 1138 C CA . GLN A 1 151 ? -4.043 -10.199 -4.788 1.00 97.81 151 GLN A CA 1
ATOM 1139 C C . GLN A 1 151 ? -2.801 -10.276 -5.684 1.00 97.81 151 GLN A C 1
ATOM 1141 O O . GLN A 1 151 ? -2.947 -10.257 -6.901 1.00 97.81 151 GLN A O 1
ATOM 1146 N N . GLY A 1 152 ? -1.597 -10.386 -5.116 1.00 96.75 152 GLY A N 1
ATOM 1147 C CA . GLY A 1 152 ? -0.360 -10.581 -5.874 1.00 96.75 152 GLY A CA 1
ATOM 1148 C C . GLY A 1 152 ? -0.273 -11.947 -6.554 1.00 96.75 152 GLY A C 1
ATOM 1149 O O . GLY A 1 152 ? 0.347 -12.057 -7.606 1.00 96.75 152 GLY A O 1
ATOM 1150 N N . GLU A 1 153 ? -0.926 -12.968 -5.998 1.00 96.12 153 GLU A N 1
ATOM 1151 C CA . GLU A 1 153 ? -1.079 -14.274 -6.651 1.00 96.12 153 GLU A CA 1
ATOM 1152 C C . GLU A 1 153 ? -2.086 -14.195 -7.806 1.00 96.12 153 GLU A C 1
ATOM 1154 O O . GLU A 1 153 ? -1.855 -14.742 -8.882 1.00 96.12 153 GLU A O 1
ATOM 1159 N N . ARG A 1 154 ? -3.188 -13.459 -7.608 1.00 96.19 154 ARG A N 1
ATOM 1160 C CA . ARG A 1 154 ? -4.215 -13.242 -8.640 1.00 96.19 154 ARG A CA 1
ATOM 1161 C C . ARG A 1 154 ? -3.727 -12.366 -9.798 1.00 96.19 154 ARG A C 1
ATOM 1163 O O . ARG A 1 154 ? -4.145 -12.567 -10.935 1.00 96.19 154 ARG A O 1
ATOM 1170 N N . TYR A 1 155 ? -2.885 -11.383 -9.500 1.00 95.00 155 TYR A N 1
ATOM 1171 C CA . TYR A 1 155 ? -2.304 -10.447 -10.455 1.00 95.00 155 TYR A CA 1
ATOM 1172 C C . TYR A 1 155 ? -0.773 -10.494 -10.322 1.00 95.00 155 TYR A C 1
ATOM 1174 O O . TYR A 1 155 ? -0.191 -9.669 -9.610 1.00 95.00 155 TYR A O 1
ATOM 1182 N N . PRO A 1 156 ? -0.107 -11.471 -10.963 1.00 93.44 156 PRO A N 1
ATOM 1183 C CA . PRO A 1 156 ? 1.343 -11.603 -10.886 1.00 93.44 156 PRO A CA 1
ATOM 1184 C C . PRO A 1 156 ? 2.060 -10.455 -11.615 1.00 93.44 156 PRO A C 1
ATOM 1186 O O . PRO A 1 156 ? 1.472 -9.738 -12.422 1.00 93.44 156 PRO A O 1
ATOM 1189 N N . GLY A 1 157 ? 3.350 -10.272 -11.320 1.00 92.75 157 GLY A N 1
ATOM 1190 C CA . GLY A 1 157 ? 4.217 -9.321 -12.032 1.00 92.75 157 GLY A CA 1
ATOM 1191 C C . GLY A 1 157 ? 4.314 -7.910 -11.437 1.00 92.75 157 GLY A C 1
ATOM 1192 O O . GLY A 1 157 ? 5.189 -7.144 -11.831 1.00 92.75 157 GLY A O 1
ATOM 1193 N N . TYR A 1 158 ? 3.487 -7.566 -10.443 1.00 95.12 158 TYR A N 1
ATOM 1194 C CA . TYR A 1 158 ? 3.550 -6.263 -9.750 1.00 95.12 158 TYR A CA 1
ATOM 1195 C C . TYR A 1 158 ? 4.315 -6.305 -8.421 1.00 95.12 158 TYR A C 1
ATOM 1197 O O . TYR A 1 158 ? 4.417 -5.284 -7.744 1.00 95.12 158 TYR A O 1
ATOM 1205 N N . ALA A 1 159 ? 4.825 -7.476 -8.017 1.00 95.56 159 ALA A N 1
ATOM 1206 C CA . ALA A 1 159 ? 5.549 -7.707 -6.761 1.00 95.56 159 ALA A CA 1
ATOM 1207 C C . ALA A 1 159 ? 4.778 -7.313 -5.475 1.00 95.56 159 ALA A C 1
ATOM 1209 O O . ALA A 1 159 ? 5.378 -6.936 -4.466 1.00 95.56 159 ALA A O 1
ATOM 1210 N N . TRP A 1 160 ? 3.444 -7.414 -5.472 1.00 97.19 160 TRP A N 1
ATOM 1211 C CA . TRP A 1 160 ? 2.615 -7.005 -4.326 1.00 97.19 160 TRP A CA 1
ATOM 1212 C C . TRP A 1 160 ? 2.843 -7.806 -3.043 1.00 97.19 160 TRP A C 1
ATOM 1214 O O . TRP A 1 160 ? 2.647 -7.259 -1.960 1.00 97.19 160 TRP A O 1
ATOM 1224 N N . ALA A 1 161 ? 3.340 -9.042 -3.140 1.00 93.38 161 ALA A N 1
ATOM 1225 C CA . ALA A 1 161 ? 3.743 -9.826 -1.972 1.00 93.38 161 ALA A CA 1
ATOM 1226 C C . ALA A 1 161 ? 4.879 -9.165 -1.161 1.00 93.38 161 ALA A C 1
ATOM 1228 O O . ALA A 1 161 ? 4.982 -9.389 0.043 1.00 93.38 161 ALA A O 1
ATOM 1229 N N . SER A 1 162 ? 5.724 -8.341 -1.797 1.00 93.62 162 SER A N 1
ATOM 1230 C CA . SER A 1 162 ? 6.834 -7.643 -1.134 1.00 93.62 162 SER A CA 1
ATOM 1231 C C . SER A 1 162 ? 6.585 -6.145 -0.975 1.00 93.62 162 SER A C 1
ATOM 1233 O O . SER A 1 162 ? 6.869 -5.580 0.079 1.00 93.62 162 SER A O 1
ATOM 1235 N N . ASN A 1 163 ? 6.036 -5.483 -1.997 1.00 96.75 163 ASN A N 1
ATOM 1236 C CA . ASN A 1 163 ? 5.830 -4.037 -1.972 1.00 96.75 163 ASN A CA 1
ATOM 1237 C C . ASN A 1 163 ? 4.454 -3.606 -1.455 1.00 96.75 163 ASN A C 1
ATOM 1239 O O . ASN A 1 163 ? 4.236 -2.407 -1.323 1.00 96.75 163 ASN A O 1
ATOM 1243 N N . VAL A 1 164 ? 3.520 -4.532 -1.211 1.00 97.25 164 VAL A N 1
ATOM 1244 C CA . VAL A 1 164 ? 2.167 -4.271 -0.683 1.00 97.25 164 VAL A CA 1
ATOM 1245 C C . VAL A 1 164 ? 1.427 -3.099 -1.358 1.00 97.25 164 VAL A C 1
ATOM 1247 O O . VAL A 1 164 ? 0.677 -2.353 -0.720 1.00 97.25 164 VAL A O 1
ATOM 1250 N N . GLY A 1 165 ? 1.637 -2.923 -2.664 1.00 97.12 165 GLY A N 1
ATOM 1251 C CA . GLY A 1 165 ? 0.995 -1.905 -3.497 1.00 97.12 165 GLY A CA 1
ATOM 1252 C C . GLY A 1 165 ? 1.727 -0.559 -3.569 1.00 97.12 165 GLY A C 1
ATOM 1253 O O . GLY A 1 165 ? 1.241 0.350 -4.241 1.00 97.12 165 GLY A O 1
ATOM 1254 N N . TYR A 1 166 ? 2.875 -0.380 -2.906 1.00 96.50 166 TYR A N 1
ATOM 1255 C CA . TYR A 1 166 ? 3.694 0.833 -3.047 1.00 96.50 166 TYR A CA 1
ATOM 1256 C C . TYR A 1 166 ? 4.362 0.901 -4.432 1.00 96.50 166 TYR A C 1
ATOM 1258 O O . TYR A 1 166 ? 4.725 -0.129 -4.997 1.00 96.50 166 TYR A O 1
ATOM 1266 N N . GLY A 1 167 ? 4.548 2.114 -4.968 1.00 94.56 167 GLY A N 1
ATOM 1267 C CA . GLY A 1 167 ? 5.136 2.387 -6.294 1.00 94.56 167 GLY A CA 1
ATOM 1268 C C . GLY A 1 167 ? 6.651 2.147 -6.378 1.00 94.56 167 GLY A C 1
ATOM 1269 O O . GLY A 1 167 ? 7.445 3.072 -6.592 1.00 94.56 167 GLY A O 1
ATOM 1270 N N . THR A 1 168 ? 7.078 0.903 -6.154 1.00 95.06 168 THR A N 1
ATOM 1271 C CA . THR A 1 168 ? 8.473 0.480 -6.322 1.00 95.06 168 THR A CA 1
ATOM 1272 C C . THR A 1 168 ? 8.833 0.337 -7.801 1.00 95.06 168 THR A C 1
ATOM 1274 O O . THR A 1 168 ? 7.963 0.301 -8.667 1.00 95.06 168 THR A O 1
ATOM 1277 N N . GLU A 1 169 ? 10.131 0.242 -8.093 1.00 94.38 169 GLU A N 1
ATOM 1278 C CA . GLU A 1 169 ? 10.656 -0.032 -9.440 1.00 94.38 169 GLU A CA 1
ATOM 1279 C C . GLU A 1 169 ? 9.981 -1.264 -10.072 1.00 94.38 169 GLU A C 1
ATOM 1281 O O . GLU A 1 169 ? 9.449 -1.176 -11.175 1.00 94.38 169 GLU A O 1
ATOM 1286 N N . ALA A 1 170 ? 9.885 -2.368 -9.319 1.00 94.31 170 ALA A N 1
ATOM 1287 C CA . ALA A 1 170 ? 9.216 -3.594 -9.757 1.00 94.31 170 ALA A CA 1
ATOM 1288 C C . ALA A 1 170 ? 7.711 -3.403 -10.016 1.00 94.31 170 ALA A C 1
ATOM 1290 O O . ALA A 1 170 ? 7.182 -3.939 -10.984 1.00 94.31 170 ALA A O 1
ATOM 1291 N N . HIS A 1 171 ? 7.018 -2.607 -9.194 1.00 95.62 171 HIS A N 1
ATOM 1292 C CA . HIS A 1 171 ? 5.596 -2.326 -9.401 1.00 95.62 171 HIS A CA 1
ATOM 1293 C C . HIS A 1 171 ? 5.370 -1.519 -10.685 1.00 95.62 171 HIS A C 1
ATOM 1295 O O . HIS A 1 171 ? 4.521 -1.876 -11.497 1.00 95.62 171 HIS A O 1
ATOM 1301 N N . HIS A 1 172 ? 6.153 -0.457 -10.906 1.00 94.00 172 HIS A N 1
ATOM 1302 C CA . HIS A 1 172 ? 6.042 0.337 -12.130 1.00 94.00 172 HIS A CA 1
ATOM 1303 C C . HIS A 1 172 ? 6.431 -0.458 -13.377 1.00 94.00 172 HIS A C 1
ATOM 1305 O O . HIS A 1 172 ? 5.816 -0.272 -14.423 1.00 94.00 172 HIS A O 1
ATOM 1311 N N . LEU A 1 173 ? 7.401 -1.371 -13.266 1.00 92.94 173 LEU A N 1
ATOM 1312 C CA . LEU A 1 173 ? 7.697 -2.310 -14.340 1.00 92.94 173 LEU A CA 1
ATOM 1313 C C . LEU A 1 173 ? 6.481 -3.195 -14.655 1.00 92.94 173 LEU A C 1
ATOM 1315 O O . LEU A 1 173 ? 6.108 -3.302 -15.818 1.00 92.94 173 LEU A O 1
ATOM 1319 N N . GLY A 1 174 ? 5.839 -3.783 -13.640 1.00 93.00 174 GLY A N 1
ATOM 1320 C CA . GLY A 1 174 ? 4.610 -4.563 -13.820 1.00 93.00 174 GLY A CA 1
ATOM 1321 C C . GLY A 1 174 ? 3.494 -3.752 -14.480 1.00 93.00 174 GLY A C 1
ATOM 1322 O O . GLY A 1 174 ? 2.871 -4.216 -15.428 1.00 93.00 174 GLY A O 1
ATOM 1323 N N . LEU A 1 175 ? 3.311 -2.500 -14.056 1.00 92.12 175 LEU A N 1
ATOM 1324 C CA . LEU A 1 175 ? 2.347 -1.570 -14.645 1.00 92.12 175 LEU A CA 1
ATOM 1325 C C . LEU A 1 175 ? 2.605 -1.272 -16.126 1.00 92.12 175 LEU A C 1
ATOM 1327 O O . LEU A 1 175 ? 1.654 -1.191 -16.897 1.00 92.12 175 LEU A O 1
ATOM 1331 N N . LEU A 1 176 ? 3.865 -1.115 -16.537 1.00 90.50 176 LEU A N 1
ATOM 1332 C CA . LEU A 1 176 ? 4.189 -0.938 -17.953 1.00 90.50 176 LEU A CA 1
ATOM 1333 C C . LEU A 1 176 ? 3.946 -2.209 -18.775 1.00 90.50 176 LEU A C 1
ATOM 1335 O O . LEU A 1 176 ? 3.570 -2.115 -19.937 1.00 90.50 176 LEU A O 1
ATOM 1339 N N . ARG A 1 177 ? 4.208 -3.382 -18.189 1.00 89.94 177 ARG A N 1
ATOM 1340 C CA . ARG A 1 177 ? 4.130 -4.682 -18.872 1.00 89.94 177 ARG A CA 1
ATOM 1341 C C . ARG A 1 177 ? 2.705 -5.185 -19.034 1.00 89.94 177 ARG A C 1
ATOM 1343 O O . ARG A 1 177 ? 2.351 -5.714 -20.078 1.00 89.94 177 ARG A O 1
ATOM 1350 N N . PHE A 1 178 ? 1.922 -5.063 -17.971 1.00 90.50 178 PHE A N 1
ATOM 1351 C CA . PHE A 1 178 ? 0.635 -5.737 -17.822 1.00 90.50 178 PHE A CA 1
ATOM 1352 C C . PHE A 1 178 ? -0.535 -4.751 -17.702 1.00 90.50 178 PHE A C 1
ATOM 1354 O O . PHE A 1 178 ? -1.691 -5.169 -17.660 1.00 90.50 178 PHE A O 1
ATOM 1361 N N . GLY A 1 179 ? -0.245 -3.447 -17.666 1.00 90.50 179 GLY A N 1
ATOM 1362 C CA . GLY A 1 179 ? -1.240 -2.395 -17.502 1.00 90.50 179 GLY A CA 1
ATOM 1363 C C . GLY A 1 179 ? -1.798 -2.295 -16.075 1.00 90.50 179 GLY A C 1
ATOM 1364 O O . GLY A 1 179 ? -1.381 -3.009 -15.166 1.00 90.50 179 GLY A O 1
ATOM 1365 N N . PRO A 1 180 ? -2.738 -1.371 -15.823 1.00 93.00 180 PRO A N 1
ATOM 1366 C CA . PRO A 1 180 ? -3.395 -1.254 -14.528 1.00 93.00 180 PRO A CA 1
ATOM 1367 C C . PRO A 1 180 ? -4.527 -2.279 -14.362 1.00 93.00 180 PRO A C 1
ATOM 1369 O O . PRO A 1 180 ? -5.463 -2.353 -15.156 1.00 93.00 180 PRO A O 1
ATOM 1372 N N . THR A 1 181 ? -4.505 -3.007 -13.251 1.00 94.94 181 THR A N 1
ATOM 1373 C CA . THR A 1 181 ? -5.617 -3.852 -12.775 1.00 94.94 181 THR A CA 1
ATOM 1374 C C . THR A 1 181 ? -6.730 -3.029 -12.093 1.00 94.94 181 THR A C 1
ATOM 1376 O O . THR A 1 181 ? -6.506 -1.862 -11.757 1.00 94.94 181 THR A O 1
ATOM 1379 N N . PRO A 1 182 ? -7.899 -3.628 -11.773 1.00 95.94 182 PRO A N 1
ATOM 1380 C CA . PRO A 1 182 ? -8.946 -2.968 -10.981 1.00 95.94 182 PRO A CA 1
ATOM 1381 C C . PRO A 1 182 ? -8.518 -2.519 -9.574 1.00 95.94 182 PRO A C 1
ATOM 1383 O O . PRO A 1 182 ? -9.225 -1.742 -8.942 1.00 95.94 182 PRO A O 1
ATOM 1386 N N . LEU A 1 183 ? -7.380 -3.007 -9.066 1.00 97.50 183 LEU A N 1
ATOM 1387 C CA . LEU A 1 183 ? -6.851 -2.608 -7.761 1.00 97.50 183 LEU A CA 1
ATOM 1388 C C . LEU A 1 183 ? -5.908 -1.403 -7.828 1.00 97.50 183 LEU A C 1
ATOM 1390 O O . LEU A 1 183 ? -5.440 -0.957 -6.784 1.00 97.50 183 LEU A O 1
ATOM 1394 N N . HIS A 1 184 ? -5.604 -0.875 -9.010 1.00 96.88 184 HIS A N 1
ATOM 1395 C CA . HIS A 1 184 ? -4.795 0.333 -9.138 1.00 96.88 184 HIS A CA 1
ATOM 1396 C C . HIS A 1 184 ? -5.660 1.583 -8.984 1.00 96.88 184 HIS A C 1
ATOM 1398 O O . HIS A 1 184 ? -6.691 1.711 -9.639 1.00 96.88 184 HIS A O 1
ATOM 1404 N N . ARG A 1 185 ? -5.208 2.516 -8.141 1.00 96.00 185 ARG A N 1
ATOM 1405 C CA . ARG A 1 185 ? -5.879 3.793 -7.865 1.00 96.00 185 ARG A CA 1
ATOM 1406 C C . ARG A 1 185 ? -5.618 4.742 -9.019 1.00 96.00 185 ARG A C 1
ATOM 1408 O O . ARG A 1 185 ? -4.549 5.350 -9.101 1.00 96.00 185 ARG A O 1
ATOM 1415 N N . ARG A 1 186 ? -6.566 4.840 -9.946 1.00 92.12 186 ARG A N 1
ATOM 1416 C CA . ARG A 1 186 ? -6.371 5.593 -11.192 1.00 92.12 186 ARG A CA 1
ATOM 1417 C C . ARG A 1 186 ? -6.288 7.093 -10.949 1.00 92.12 186 ARG A C 1
ATOM 1419 O O . ARG A 1 186 ? -5.705 7.796 -11.764 1.00 92.12 186 ARG A O 1
ATOM 1426 N N . SER A 1 187 ? -6.819 7.572 -9.826 1.00 92.00 187 SER A N 1
ATOM 1427 C CA . SER A 1 187 ? -6.712 8.971 -9.405 1.00 92.00 187 SER A CA 1
ATOM 1428 C C . SER A 1 187 ? -5.306 9.373 -8.932 1.00 92.00 187 SER A C 1
ATOM 1430 O O . SER A 1 187 ? -4.998 10.566 -8.896 1.00 92.00 187 SER A O 1
ATOM 1432 N N . PHE A 1 188 ? -4.433 8.416 -8.589 1.00 91.69 188 PHE A N 1
ATOM 1433 C CA . PHE A 1 188 ? -3.101 8.703 -8.053 1.00 91.69 188 PHE A CA 1
ATOM 1434 C C . PHE A 1 188 ? -2.102 9.000 -9.173 1.00 91.69 188 PHE A C 1
ATOM 1436 O O . PHE A 1 188 ? -2.067 8.316 -10.196 1.00 91.69 188 PHE A O 1
ATOM 1443 N N . ALA A 1 189 ? -1.212 9.967 -8.948 1.00 84.12 189 ALA A N 1
ATOM 1444 C CA . ALA A 1 189 ? -0.017 10.097 -9.772 1.00 84.12 189 ALA A CA 1
ATOM 1445 C C . ALA A 1 189 ? 0.903 8.881 -9.543 1.00 84.12 189 ALA A C 1
ATOM 1447 O O . ALA A 1 189 ? 1.045 8.426 -8.403 1.00 84.12 189 ALA A O 1
ATOM 1448 N N . PRO A 1 190 ? 1.546 8.341 -10.588 1.00 78.62 190 PRO A N 1
ATOM 1449 C CA . PRO A 1 190 ? 1.565 8.811 -11.980 1.00 78.62 190 PRO A CA 1
ATOM 1450 C C . PRO A 1 190 ? 0.462 8.198 -12.867 1.00 78.62 190 PRO A C 1
ATOM 1452 O O . PRO A 1 190 ? 0.363 8.523 -14.042 1.00 78.62 190 PRO A O 1
ATOM 1455 N N . LEU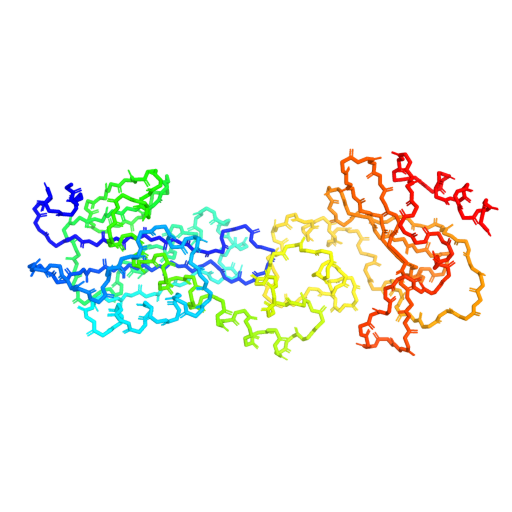 A 1 191 ? -0.358 7.285 -12.342 1.00 83.62 191 LEU A N 1
ATOM 1456 C CA . LEU A 1 191 ? -1.359 6.562 -13.136 1.00 83.62 191 LEU A CA 1
ATOM 1457 C C . LEU A 1 191 ? -2.366 7.507 -13.799 1.00 83.62 191 LEU A C 1
ATOM 1459 O O . LEU A 1 191 ? -2.734 7.292 -14.952 1.00 83.62 191 LEU A O 1
ATOM 1463 N N . ASN A 1 192 ? -2.762 8.572 -13.103 1.00 83.06 192 ASN A N 1
ATOM 1464 C CA . ASN A 1 192 ? -3.677 9.575 -13.640 1.00 83.06 192 ASN A CA 1
ATOM 1465 C C . ASN A 1 192 ? -3.134 10.312 -14.882 1.00 83.06 192 ASN A C 1
ATOM 1467 O O . ASN A 1 192 ? -3.931 10.706 -15.729 1.00 83.06 192 ASN A O 1
ATOM 1471 N N . SER A 1 193 ? -1.811 10.463 -15.031 1.00 77.88 193 SER A N 1
ATOM 1472 C CA . SER A 1 193 ? -1.195 11.121 -16.192 1.00 77.88 193 SER A CA 1
ATOM 1473 C C . SER A 1 193 ? -0.950 10.164 -17.358 1.00 77.88 193 SER A C 1
ATOM 1475 O O . SER A 1 193 ? -0.873 10.582 -18.511 1.00 77.88 193 SER A O 1
ATOM 1477 N N . TRP A 1 194 ? -0.870 8.862 -17.089 1.00 77.25 194 TRP A N 1
ATOM 1478 C CA . TRP A 1 194 ? -0.634 7.858 -18.124 1.00 77.25 194 TRP A CA 1
ATOM 1479 C C . TRP A 1 194 ? -1.856 7.633 -19.024 1.00 77.25 194 TRP A C 1
ATOM 1481 O O . TRP A 1 194 ? -1.706 7.344 -20.212 1.00 77.25 194 TRP A O 1
ATOM 1491 N N . VAL A 1 195 ? -3.065 7.794 -18.477 1.00 61.38 195 VAL A N 1
ATOM 1492 C CA . VAL A 1 195 ? -4.335 7.588 -19.198 1.00 61.38 195 VAL A CA 1
ATOM 1493 C C . VAL A 1 195 ? -4.544 8.635 -20.299 1.00 61.38 195 VAL A C 1
ATOM 1495 O O . VAL A 1 195 ? -5.121 8.322 -21.335 1.00 61.38 195 VAL A O 1
ATOM 1498 N N . THR A 1 196 ? -4.036 9.857 -20.123 1.00 56.53 196 THR A N 1
ATOM 1499 C CA . THR A 1 196 ? -4.134 10.923 -21.133 1.00 56.53 196 THR A CA 1
ATOM 1500 C C . THR A 1 196 ? -3.154 10.761 -22.297 1.00 56.53 196 THR A C 1
ATOM 1502 O O . THR A 1 196 ? -3.396 11.307 -23.369 1.00 56.53 196 THR A O 1
ATOM 1505 N N . GLU A 1 197 ? -2.067 10.002 -22.122 1.00 55.44 197 GLU A N 1
ATOM 1506 C CA . GLU A 1 197 ? -0.983 9.914 -23.112 1.00 55.44 197 GLU A CA 1
ATOM 1507 C C . GLU A 1 197 ? -1.010 8.661 -24.004 1.00 55.44 197 GLU A C 1
ATOM 1509 O O . GLU A 1 197 ? -0.194 8.579 -24.914 1.00 55.44 197 GLU A O 1
ATOM 1514 N N . THR A 1 198 ? -1.927 7.706 -23.788 1.00 54.03 198 THR A N 1
ATOM 1515 C CA . THR A 1 198 ? -2.154 6.489 -24.611 1.00 54.03 198 THR A CA 1
ATOM 1516 C C . THR A 1 198 ? -0.890 5.940 -25.306 1.00 54.03 198 THR A C 1
ATOM 1518 O O . THR A 1 198 ? -0.775 5.945 -26.532 1.00 54.03 198 THR A O 1
ATOM 1521 N N . ARG A 1 199 ? 0.109 5.494 -24.529 1.00 66.31 199 ARG A N 1
ATOM 1522 C CA . ARG A 1 199 ? 1.340 4.883 -25.081 1.00 66.31 199 ARG A CA 1
ATOM 1523 C C . ARG A 1 199 ? 1.771 3.561 -24.453 1.00 66.31 199 ARG A C 1
ATOM 1525 O O . ARG A 1 199 ? 2.649 2.915 -25.020 1.00 66.31 199 ARG A O 1
ATOM 1532 N N . ILE A 1 200 ? 1.154 3.134 -23.351 1.00 70.62 200 ILE A N 1
ATOM 1533 C CA . ILE A 1 200 ? 1.585 1.929 -22.621 1.00 70.62 200 ILE A CA 1
ATOM 1534 C C . ILE A 1 200 ? 1.486 0.679 -23.496 1.00 70.62 200 ILE A C 1
ATOM 1536 O O . ILE A 1 200 ? 2.437 -0.094 -23.553 1.00 70.62 200 ILE A O 1
ATOM 1540 N N . ASP A 1 201 ? 0.411 0.559 -24.275 1.00 75.06 201 ASP A N 1
ATOM 1541 C CA . ASP A 1 201 ? 0.174 -0.596 -25.151 1.00 75.06 201 ASP A CA 1
ATOM 1542 C C . ASP A 1 201 ? 1.204 -0.724 -26.291 1.00 75.06 201 ASP A C 1
ATOM 1544 O O . ASP A 1 201 ? 1.284 -1.755 -26.956 1.00 75.06 201 ASP A O 1
ATOM 1548 N N . ALA A 1 202 ? 2.001 0.319 -26.549 1.00 83.06 202 ALA A N 1
ATOM 1549 C CA . ALA A 1 202 ? 3.026 0.300 -27.587 1.00 83.06 202 ALA A CA 1
ATOM 1550 C C . ALA A 1 202 ? 4.402 -0.163 -27.084 1.00 83.06 202 ALA A C 1
ATOM 1552 O O . ALA A 1 202 ? 5.308 -0.354 -27.904 1.00 83.06 202 ALA A O 1
ATOM 1553 N N . PHE A 1 203 ? 4.586 -0.299 -25.770 1.00 89.44 203 PHE A N 1
ATOM 1554 C CA . PHE A 1 203 ? 5.839 -0.757 -25.184 1.00 89.44 203 PHE A CA 1
ATOM 1555 C C . PHE A 1 203 ? 5.969 -2.274 -25.289 1.00 89.44 203 PHE A C 1
ATOM 1557 O O . PHE A 1 203 ? 5.007 -3.020 -25.134 1.00 89.44 203 PHE A O 1
ATOM 1564 N N . ARG A 1 204 ? 7.184 -2.741 -25.574 1.00 91.00 204 ARG A N 1
ATOM 1565 C CA . ARG A 1 204 ? 7.478 -4.154 -25.828 1.00 91.00 204 ARG A CA 1
ATOM 1566 C C . ARG A 1 204 ? 8.499 -4.676 -24.829 1.00 91.00 204 ARG A C 1
ATOM 1568 O O . ARG A 1 204 ? 9.545 -4.063 -24.624 1.00 91.00 204 ARG A O 1
ATOM 1575 N N . PHE A 1 205 ? 8.235 -5.848 -24.272 1.00 92.69 205 PHE A N 1
ATOM 1576 C CA . PHE A 1 205 ? 9.064 -6.482 -23.245 1.00 92.69 205 PHE A CA 1
ATOM 1577 C C . PHE A 1 205 ? 9.580 -7.823 -23.754 1.00 92.69 205 PHE A C 1
ATOM 1579 O O . PHE A 1 205 ? 9.203 -8.876 -23.265 1.00 92.69 205 PHE A O 1
ATOM 1586 N N . VAL A 1 206 ? 10.391 -7.770 -24.809 1.00 92.06 206 VAL A N 1
ATOM 1587 C CA . VAL A 1 206 ? 10.814 -8.946 -25.582 1.00 92.06 206 VAL A CA 1
ATOM 1588 C C . VAL A 1 206 ? 12.313 -9.204 -25.433 1.00 92.06 206 VAL A C 1
ATOM 1590 O O . VAL A 1 206 ? 13.066 -8.263 -25.162 1.00 92.06 206 VAL A O 1
ATOM 1593 N N . PRO A 1 207 ? 12.785 -10.438 -25.685 1.00 91.69 207 PRO A N 1
ATOM 1594 C CA . PRO A 1 207 ? 14.211 -10.731 -25.765 1.00 91.69 207 PRO A CA 1
ATOM 1595 C C . PRO A 1 207 ? 14.923 -9.879 -26.827 1.00 91.69 207 PRO A C 1
ATOM 1597 O O . PRO A 1 207 ? 14.442 -9.711 -27.953 1.00 91.69 207 PRO A O 1
ATOM 1600 N N . ILE A 1 208 ? 16.104 -9.354 -26.488 1.00 90.69 208 ILE A N 1
ATOM 1601 C CA . ILE A 1 208 ? 16.958 -8.592 -27.409 1.00 90.69 208 ILE A CA 1
ATOM 1602 C C . ILE A 1 208 ? 18.369 -9.178 -27.374 1.00 90.69 208 ILE A C 1
ATOM 1604 O O . ILE A 1 208 ? 19.103 -9.000 -26.409 1.00 90.69 208 ILE A O 1
ATOM 1608 N N . VAL A 1 209 ? 18.757 -9.840 -28.465 1.00 79.81 209 VAL A N 1
ATOM 1609 C CA . VAL A 1 209 ? 20.052 -10.540 -28.604 1.00 79.81 209 VAL A CA 1
ATOM 1610 C C . VAL A 1 209 ? 21.125 -9.728 -29.341 1.00 79.81 209 VAL A C 1
ATOM 1612 O O . VAL A 1 209 ? 22.216 -10.221 -29.606 1.00 79.81 209 VAL A O 1
ATOM 1615 N N . ARG A 1 210 ? 20.826 -8.475 -29.701 1.00 83.06 210 ARG A N 1
ATOM 1616 C CA . ARG A 1 210 ? 21.735 -7.577 -30.430 1.00 83.06 210 ARG A CA 1
ATOM 1617 C C . ARG A 1 210 ? 21.950 -6.275 -29.669 1.00 83.06 210 ARG A C 1
ATOM 1619 O O . ARG A 1 210 ? 21.079 -5.847 -28.914 1.00 83.06 210 ARG A O 1
ATOM 1626 N N . ARG A 1 211 ? 23.067 -5.593 -29.936 1.00 78.31 211 ARG A N 1
ATOM 1627 C CA . ARG A 1 211 ? 23.291 -4.236 -29.423 1.00 78.31 211 ARG A CA 1
ATOM 1628 C C . ARG A 1 211 ? 22.254 -3.287 -30.031 1.00 78.31 211 ARG A C 1
ATOM 1630 O O . ARG A 1 211 ? 22.035 -3.293 -31.242 1.00 78.31 211 ARG A O 1
ATOM 1637 N N . VAL A 1 212 ? 21.623 -2.480 -29.188 1.00 86.00 212 VAL A N 1
ATOM 1638 C CA . VAL A 1 212 ? 20.678 -1.431 -29.589 1.00 86.00 212 VAL A CA 1
ATOM 1639 C C . VAL A 1 212 ? 20.999 -0.151 -28.830 1.00 86.00 212 VAL A C 1
ATOM 1641 O O . VAL A 1 212 ? 21.502 -0.198 -27.708 1.00 86.00 212 VAL A O 1
ATOM 1644 N N . CYS A 1 213 ? 20.729 0.993 -29.453 1.00 84.00 213 CYS A N 1
ATOM 1645 C CA . CYS A 1 213 ? 20.875 2.287 -28.800 1.00 84.00 213 CYS A CA 1
ATOM 1646 C C . CYS A 1 213 ? 19.569 2.654 -28.079 1.00 84.00 213 CYS A C 1
ATOM 1648 O O . CYS A 1 213 ? 18.494 2.464 -28.657 1.00 84.00 213 CYS A O 1
ATOM 1650 N N . PRO A 1 214 ? 19.646 3.224 -26.866 1.00 88.50 214 PRO A N 1
ATOM 1651 C CA . PRO A 1 214 ? 18.527 3.945 -26.272 1.00 88.50 214 PRO A CA 1
ATOM 1652 C C . PRO A 1 214 ? 18.000 5.005 -27.238 1.00 88.50 214 PRO A C 1
ATOM 1654 O O . PRO A 1 214 ? 18.788 5.634 -27.948 1.00 88.50 214 PRO A O 1
ATOM 1657 N N . ALA A 1 215 ? 16.686 5.207 -27.256 1.00 91.50 215 ALA A N 1
ATOM 1658 C CA . ALA A 1 215 ? 16.044 6.170 -28.147 1.00 91.50 215 ALA A CA 1
ATOM 1659 C C . ALA A 1 215 ? 14.868 6.921 -27.509 1.00 91.50 215 ALA A C 1
ATOM 1661 O O . ALA A 1 215 ? 14.591 8.049 -27.904 1.00 91.50 215 ALA A O 1
ATOM 1662 N N . GLU A 1 216 ? 14.190 6.330 -26.524 1.00 92.75 216 GLU A N 1
ATOM 1663 C CA . GLU A 1 216 ? 13.038 6.940 -25.853 1.00 92.75 216 GLU A CA 1
ATOM 1664 C C . GLU A 1 216 ? 13.163 6.766 -24.331 1.00 92.75 216 GLU A C 1
ATOM 1666 O O . GLU A 1 216 ? 13.595 5.720 -23.839 1.00 92.75 216 GLU A O 1
ATOM 1671 N N . LEU A 1 217 ? 12.818 7.822 -23.591 1.00 93.44 217 LEU A N 1
ATOM 1672 C CA . LEU A 1 217 ? 12.738 7.836 -22.133 1.00 93.44 217 LEU A CA 1
ATOM 1673 C C . LEU A 1 217 ? 11.291 8.108 -21.728 1.00 93.44 217 LEU A C 1
ATOM 1675 O O . LEU A 1 217 ? 10.655 8.999 -22.288 1.00 93.44 217 LEU A O 1
ATOM 1679 N N . PHE A 1 218 ? 10.790 7.369 -20.743 1.00 91.50 218 PHE A N 1
ATOM 1680 C CA . PHE A 1 218 ? 9.437 7.538 -20.218 1.00 91.50 218 PHE A CA 1
ATOM 1681 C C . PHE A 1 218 ? 9.490 7.701 -18.700 1.00 91.50 218 PHE A C 1
ATOM 1683 O O . PHE A 1 218 ? 9.899 6.781 -17.987 1.00 91.50 218 PHE A O 1
ATOM 1690 N N . GLU A 1 219 ? 9.134 8.882 -18.191 1.00 91.25 219 GLU A N 1
ATOM 1691 C CA . GLU A 1 219 ? 9.143 9.134 -16.751 1.00 91.25 219 GLU A CA 1
ATOM 1692 C C . GLU A 1 219 ? 7.986 8.396 -16.079 1.00 91.25 219 GLU A C 1
ATOM 1694 O O . GLU A 1 219 ? 6.812 8.662 -16.324 1.00 91.25 219 GLU A O 1
ATOM 1699 N N . LEU A 1 220 ? 8.338 7.454 -15.205 1.00 90.62 220 LEU A N 1
ATOM 1700 C CA . LEU A 1 220 ? 7.362 6.681 -14.454 1.00 90.62 220 LEU A CA 1
ATOM 1701 C C . LEU A 1 220 ? 6.912 7.461 -13.234 1.00 90.62 220 LEU A C 1
ATOM 1703 O O . LEU A 1 220 ? 5.730 7.540 -12.957 1.00 90.62 220 LEU A O 1
ATOM 1707 N N . ARG A 1 221 ? 7.860 8.041 -12.507 1.00 90.94 221 ARG A N 1
ATOM 1708 C CA . ARG A 1 221 ? 7.633 8.979 -11.407 1.00 90.94 221 ARG A CA 1
ATOM 1709 C C . ARG A 1 221 ? 8.916 9.757 -11.167 1.00 90.94 221 ARG A C 1
ATOM 1711 O O . ARG A 1 221 ? 9.980 9.351 -11.637 1.00 90.94 221 ARG A O 1
ATOM 1718 N N . ALA A 1 222 ? 8.847 10.764 -10.302 1.00 90.06 222 ALA A N 1
ATOM 1719 C CA . ALA A 1 222 ? 10.035 11.464 -9.838 1.00 90.06 222 ALA A CA 1
ATOM 1720 C C . ALA A 1 222 ? 11.123 10.466 -9.386 1.00 90.06 222 ALA A C 1
ATOM 1722 O O . ALA A 1 222 ? 10.935 9.666 -8.459 1.00 90.06 222 ALA A O 1
ATOM 1723 N N . GLY A 1 223 ? 12.263 10.507 -10.080 1.00 93.25 223 GLY A N 1
ATOM 1724 C CA . GLY A 1 223 ? 13.422 9.656 -9.809 1.00 93.25 223 GLY A CA 1
ATOM 1725 C C . GLY A 1 223 ? 13.390 8.247 -10.415 1.00 93.25 223 GLY A C 1
ATOM 1726 O O . GLY A 1 223 ? 14.246 7.440 -10.050 1.00 93.25 223 GLY A O 1
ATOM 1727 N N . LEU A 1 224 ? 12.441 7.935 -11.302 1.00 94.75 224 LEU A N 1
ATOM 1728 C CA . LEU A 1 224 ? 12.341 6.644 -11.983 1.00 94.75 224 LEU A CA 1
ATOM 1729 C C . LEU A 1 224 ? 11.895 6.827 -13.440 1.00 94.75 224 LEU A C 1
ATOM 1731 O O . LEU A 1 224 ? 10.778 7.267 -13.700 1.00 94.75 224 LEU A O 1
ATOM 1735 N N . VAL A 1 225 ? 12.755 6.453 -14.386 1.00 94.94 225 VAL A N 1
ATOM 1736 C CA . VAL A 1 225 ? 12.522 6.625 -15.830 1.00 94.94 225 VAL A CA 1
ATOM 1737 C C . VAL A 1 225 ? 12.778 5.302 -16.544 1.00 94.94 225 VAL A C 1
ATOM 1739 O O . VAL A 1 225 ? 13.818 4.688 -16.328 1.00 94.94 225 VAL A O 1
ATOM 1742 N N . ALA A 1 226 ? 11.858 4.856 -17.393 1.00 95.06 226 ALA A N 1
ATOM 1743 C CA . ALA A 1 226 ? 12.043 3.686 -18.246 1.00 95.06 226 ALA A CA 1
ATOM 1744 C C . ALA A 1 226 ? 12.780 4.056 -19.540 1.00 95.06 226 ALA A C 1
ATOM 1746 O O . ALA A 1 226 ? 12.601 5.151 -20.077 1.00 95.06 226 ALA A O 1
ATOM 1747 N N . VAL A 1 227 ? 13.617 3.140 -20.024 1.00 95.94 227 VAL A N 1
ATOM 1748 C CA . VAL A 1 227 ? 14.462 3.319 -21.208 1.00 95.94 227 VAL A CA 1
ATOM 1749 C C . VAL A 1 227 ? 14.021 2.353 -22.299 1.00 95.94 227 VAL A C 1
ATOM 1751 O O . VAL A 1 227 ? 13.953 1.144 -22.070 1.00 95.94 227 VAL A O 1
ATOM 1754 N N . PHE A 1 228 ? 13.800 2.876 -23.501 1.00 95.00 228 PHE A N 1
ATOM 1755 C CA . PHE A 1 228 ? 13.379 2.103 -24.666 1.00 95.00 228 PHE A CA 1
ATOM 1756 C C . PHE A 1 228 ? 14.266 2.371 -25.885 1.00 95.00 228 PHE A C 1
ATOM 1758 O O . PHE A 1 228 ? 14.904 3.423 -25.992 1.00 95.00 228 PHE A O 1
ATOM 1765 N N . ASP A 1 229 ? 14.306 1.417 -26.816 1.00 94.38 229 ASP A N 1
ATOM 1766 C CA . ASP A 1 229 ? 14.894 1.612 -28.146 1.00 94.38 229 ASP A CA 1
ATOM 1767 C C . ASP A 1 229 ? 13.907 2.257 -29.142 1.00 94.38 229 ASP A C 1
ATOM 1769 O O . ASP A 1 229 ? 12.760 2.561 -28.816 1.00 94.38 229 ASP A O 1
ATOM 1773 N N . THR A 1 230 ? 14.338 2.443 -30.394 1.00 91.56 230 THR A N 1
ATOM 1774 C CA . THR A 1 230 ? 13.512 3.022 -31.474 1.00 91.56 230 THR A CA 1
ATOM 1775 C C . THR A 1 230 ? 12.287 2.183 -31.842 1.00 91.56 230 THR A C 1
ATOM 1777 O O . THR A 1 230 ? 11.377 2.677 -32.501 1.00 91.56 230 THR A O 1
ATOM 1780 N N . GLN A 1 231 ? 12.256 0.912 -31.438 1.00 92.00 231 GLN A N 1
ATOM 1781 C CA . GLN A 1 231 ? 11.142 -0.008 -31.649 1.00 92.00 231 GLN A CA 1
ATOM 1782 C C . GLN A 1 231 ? 10.286 -0.157 -30.384 1.00 92.00 231 GLN A C 1
ATOM 1784 O O . GLN A 1 231 ? 9.467 -1.075 -30.311 1.00 92.00 231 GLN A O 1
ATOM 1789 N N . ARG A 1 232 ? 10.477 0.731 -29.395 1.00 92.44 232 ARG A N 1
ATOM 1790 C CA . ARG A 1 232 ? 9.796 0.731 -28.095 1.00 92.44 232 ARG A CA 1
ATOM 1791 C C . ARG A 1 232 ? 9.999 -0.548 -27.290 1.00 92.44 232 ARG A C 1
ATOM 1793 O O . ARG A 1 232 ? 9.160 -0.907 -26.467 1.00 92.44 232 ARG A O 1
ATOM 1800 N N . ARG A 1 233 ? 11.116 -1.245 -27.500 1.00 94.06 233 ARG A N 1
ATOM 1801 C CA . ARG A 1 233 ? 11.498 -2.384 -26.664 1.00 94.06 233 ARG A CA 1
ATOM 1802 C C . ARG A 1 233 ? 12.232 -1.894 -25.430 1.00 94.06 233 ARG A C 1
ATOM 1804 O O . ARG A 1 233 ? 13.137 -1.066 -25.539 1.00 94.06 233 ARG A O 1
ATOM 1811 N N . HIS A 1 234 ? 11.830 -2.391 -24.270 1.00 95.31 234 HIS A N 1
ATOM 1812 C CA . HIS A 1 234 ? 12.382 -1.974 -22.992 1.00 95.31 234 HIS A CA 1
ATOM 1813 C C . HIS A 1 234 ? 13.814 -2.480 -22.813 1.00 95.31 234 HIS A C 1
ATOM 1815 O O . HIS A 1 234 ? 14.108 -3.648 -23.062 1.00 95.31 234 HIS A O 1
ATOM 1821 N N . LEU A 1 235 ? 14.703 -1.590 -22.376 1.00 95.94 235 LEU A N 1
ATOM 1822 C CA . LEU A 1 235 ? 16.133 -1.864 -22.211 1.00 95.94 235 LEU A CA 1
ATOM 1823 C C . LEU A 1 235 ? 16.575 -1.855 -20.746 1.00 95.94 235 LEU A C 1
ATOM 1825 O O . LEU A 1 235 ? 17.644 -2.368 -20.410 1.00 95.94 235 LEU A O 1
ATOM 1829 N N . GLY A 1 236 ? 15.807 -1.194 -19.880 1.00 95.88 236 GLY A N 1
ATOM 1830 C CA . GLY A 1 236 ? 16.289 -0.823 -18.562 1.00 95.88 236 GLY A CA 1
ATOM 1831 C C . GLY A 1 236 ? 15.553 0.361 -17.954 1.00 95.88 236 GLY A C 1
ATOM 1832 O O . GLY A 1 236 ? 14.628 0.921 -18.538 1.00 95.88 236 GLY A O 1
ATOM 1833 N N . MET A 1 237 ? 16.028 0.789 -16.791 1.00 96.50 237 MET A N 1
ATOM 1834 C CA . MET A 1 237 ? 15.546 1.973 -16.088 1.00 96.50 237 MET A CA 1
ATOM 1835 C C . MET A 1 237 ? 16.698 2.883 -15.665 1.00 96.50 237 MET A C 1
ATOM 1837 O O . MET A 1 237 ? 17.825 2.440 -15.441 1.00 96.50 237 MET A O 1
ATOM 1841 N N . LEU A 1 238 ? 16.399 4.168 -15.503 1.00 96.69 238 LEU A N 1
ATOM 1842 C CA . LEU A 1 238 ? 17.223 5.120 -14.774 1.00 96.69 238 LEU A CA 1
ATOM 1843 C C . LEU A 1 238 ? 16.594 5.354 -13.403 1.00 96.69 238 LEU A C 1
ATOM 1845 O O . LEU A 1 238 ? 15.427 5.732 -13.293 1.00 96.69 238 LEU A O 1
ATOM 1849 N N . THR A 1 239 ? 17.388 5.151 -12.357 1.00 95.56 239 THR A N 1
ATOM 1850 C CA . THR A 1 239 ? 16.964 5.328 -10.963 1.00 95.56 239 THR A CA 1
ATOM 1851 C C . THR A 1 239 ? 17.766 6.445 -10.313 1.00 95.56 239 THR A C 1
ATOM 1853 O O . THR A 1 239 ? 18.996 6.450 -10.365 1.00 95.56 239 THR A O 1
ATOM 1856 N N . ARG A 1 240 ? 17.094 7.417 -9.697 1.00 94.50 240 ARG A N 1
ATOM 1857 C CA . ARG A 1 240 ? 17.768 8.513 -8.995 1.00 94.50 240 ARG A CA 1
ATOM 1858 C C . ARG A 1 240 ? 18.265 8.036 -7.632 1.00 94.50 240 ARG A C 1
ATOM 1860 O O . ARG A 1 240 ? 17.480 7.599 -6.795 1.00 94.50 240 ARG A O 1
ATOM 1867 N N . GLY A 1 241 ? 19.567 8.154 -7.405 1.00 88.25 241 GLY A N 1
ATOM 1868 C CA . GLY A 1 241 ? 20.219 7.946 -6.114 1.00 88.25 241 GLY A CA 1
ATOM 1869 C C . GLY A 1 241 ? 20.930 9.209 -5.625 1.00 88.25 241 GLY A C 1
ATOM 1870 O O . GLY A 1 241 ? 20.857 10.267 -6.246 1.00 88.25 241 GLY A O 1
ATOM 1871 N N . ALA A 1 242 ? 21.662 9.086 -4.515 1.00 85.94 242 ALA A N 1
ATOM 1872 C CA . ALA A 1 242 ? 22.395 10.205 -3.912 1.00 85.94 242 ALA A CA 1
ATOM 1873 C C . ALA A 1 242 ? 23.499 10.783 -4.821 1.00 85.94 242 ALA A C 1
ATOM 1875 O O . ALA A 1 242 ? 23.784 11.972 -4.762 1.00 85.94 242 ALA A O 1
ATOM 1876 N N . GLN A 1 243 ? 24.107 9.947 -5.668 1.00 84.50 243 GLN A N 1
ATOM 1877 C CA . GLN A 1 243 ? 25.236 10.309 -6.539 1.00 84.50 243 GLN A CA 1
ATOM 1878 C C . GLN A 1 243 ? 24.820 10.659 -7.980 1.00 84.50 243 GLN A C 1
ATOM 1880 O O . GLN A 1 243 ? 25.678 10.804 -8.844 1.00 84.50 243 GLN A O 1
ATOM 1885 N N . GLY A 1 244 ? 23.517 10.758 -8.260 1.00 89.38 244 GLY A N 1
ATOM 1886 C CA . GLY A 1 244 ? 22.984 10.978 -9.607 1.00 89.38 244 GLY A CA 1
ATOM 1887 C C . GLY A 1 244 ? 22.066 9.847 -10.064 1.00 89.38 244 GLY A C 1
ATOM 1888 O O . GLY A 1 244 ? 21.479 9.135 -9.246 1.00 89.38 244 GLY A O 1
ATOM 1889 N N . TRP A 1 245 ? 21.919 9.693 -11.377 1.00 95.38 245 TRP A N 1
ATOM 1890 C CA . TRP A 1 245 ? 21.029 8.704 -11.978 1.00 95.38 245 TRP A CA 1
ATOM 1891 C C . TRP A 1 245 ? 21.804 7.441 -12.337 1.00 95.38 245 TRP A C 1
ATOM 1893 O O . TRP A 1 245 ? 22.854 7.505 -12.965 1.00 95.38 245 TRP A O 1
ATOM 1903 N N . ARG A 1 246 ? 21.306 6.278 -11.929 1.00 95.75 246 ARG A N 1
ATOM 1904 C CA . ARG A 1 246 ? 21.956 4.985 -12.140 1.00 95.75 246 ARG A CA 1
ATOM 1905 C C . ARG A 1 246 ? 21.227 4.174 -13.198 1.00 95.75 246 ARG A C 1
ATOM 1907 O O . ARG A 1 246 ? 20.004 4.047 -13.129 1.00 95.75 246 ARG A O 1
ATOM 1914 N N . ILE A 1 247 ? 21.988 3.572 -14.110 1.00 95.88 247 ILE A N 1
ATOM 1915 C CA . ILE A 1 247 ? 21.463 2.668 -15.137 1.00 95.88 247 ILE A CA 1
ATOM 1916 C C . ILE A 1 247 ? 21.198 1.280 -14.536 1.00 95.88 247 ILE A C 1
ATOM 1918 O O . ILE A 1 247 ? 22.107 0.596 -14.061 1.00 95.88 247 ILE A O 1
ATOM 1922 N N . ARG A 1 248 ? 19.949 0.828 -14.604 1.00 96.44 248 ARG A N 1
ATOM 1923 C CA . ARG A 1 248 ? 19.526 -0.556 -14.368 1.00 96.44 248 ARG A CA 1
ATOM 1924 C C . ARG A 1 248 ? 19.264 -1.206 -15.718 1.00 96.44 248 ARG A C 1
ATOM 1926 O O . ARG A 1 248 ? 18.368 -0.770 -16.427 1.00 96.44 248 ARG A O 1
ATOM 1933 N N . ALA A 1 249 ? 20.058 -2.206 -16.082 1.00 95.50 249 ALA A N 1
ATOM 1934 C CA . ALA A 1 249 ? 19.891 -2.927 -17.338 1.00 95.50 249 ALA A CA 1
ATOM 1935 C C . ALA A 1 249 ? 18.955 -4.116 -17.125 1.00 95.50 249 ALA A C 1
ATOM 1937 O O . ALA A 1 249 ? 19.002 -4.730 -16.055 1.00 95.50 249 ALA A O 1
ATOM 1938 N N . TYR A 1 250 ? 18.136 -4.425 -18.127 1.00 95.38 250 TYR A N 1
ATOM 1939 C CA . TYR A 1 250 ? 17.236 -5.570 -18.096 1.00 95.38 250 TYR A CA 1
ATOM 1940 C C . TYR A 1 250 ? 17.341 -6.402 -19.373 1.00 95.38 250 TYR A C 1
ATOM 1942 O O . TYR A 1 250 ? 17.380 -5.861 -20.480 1.00 95.38 250 TYR A O 1
ATOM 1950 N N . ALA A 1 251 ? 17.312 -7.723 -19.205 1.00 93.69 251 ALA A N 1
ATOM 1951 C CA . ALA A 1 251 ? 17.089 -8.687 -20.274 1.00 93.69 251 ALA A CA 1
ATOM 1952 C C . ALA A 1 251 ? 15.824 -9.499 -20.014 1.00 93.69 251 ALA A C 1
ATOM 1954 O O . ALA A 1 251 ? 15.449 -9.734 -18.869 1.00 93.69 251 ALA A O 1
ATOM 1955 N N . TYR A 1 252 ? 15.204 -9.963 -21.091 1.00 92.12 252 TYR A N 1
ATOM 1956 C CA . TYR A 1 252 ? 14.003 -10.789 -21.057 1.00 92.12 252 TYR A CA 1
ATOM 1957 C C . TYR A 1 252 ? 14.315 -12.140 -21.692 1.00 92.12 252 TYR A C 1
ATOM 1959 O O . TYR A 1 252 ? 14.921 -12.181 -22.765 1.00 92.12 252 TYR A O 1
ATOM 1967 N N . THR A 1 253 ? 13.903 -13.229 -21.042 1.00 87.75 253 THR A N 1
ATOM 1968 C CA . THR A 1 253 ? 13.927 -14.581 -21.627 1.00 87.75 253 THR A CA 1
ATOM 1969 C C . THR A 1 253 ? 12.695 -14.827 -22.495 1.00 87.75 253 THR A C 1
ATOM 1971 O O . THR A 1 253 ? 12.798 -15.438 -23.554 1.00 87.75 253 THR A O 1
ATOM 1974 N N . ASP A 1 254 ? 11.554 -14.279 -22.080 1.00 84.12 254 ASP A N 1
ATOM 1975 C CA . ASP A 1 254 ? 10.288 -14.204 -22.806 1.00 84.12 254 ASP A CA 1
ATOM 1976 C C . ASP A 1 254 ? 9.459 -13.014 -22.273 1.00 84.12 254 ASP A C 1
ATOM 1978 O O . ASP A 1 254 ? 9.903 -12.289 -21.378 1.00 84.12 254 ASP A O 1
ATOM 1982 N N . GLU A 1 255 ? 8.271 -12.786 -22.837 1.00 76.19 255 GLU A N 1
ATOM 1983 C CA . GLU A 1 255 ? 7.423 -11.629 -22.507 1.00 76.19 255 GLU A CA 1
ATOM 1984 C C . GLU A 1 255 ? 6.801 -11.674 -21.102 1.00 76.19 255 GLU A C 1
ATOM 1986 O O . GLU A 1 255 ? 6.440 -10.626 -20.554 1.00 76.19 255 GLU A O 1
ATOM 1991 N N . MET A 1 256 ? 6.694 -12.858 -20.495 1.00 77.31 256 MET A N 1
ATOM 1992 C CA . MET A 1 256 ? 5.990 -13.098 -19.231 1.00 77.31 256 MET A CA 1
ATOM 1993 C C . MET A 1 256 ? 6.943 -13.267 -18.041 1.00 77.31 256 MET A C 1
ATOM 1995 O O . MET A 1 256 ? 6.563 -12.967 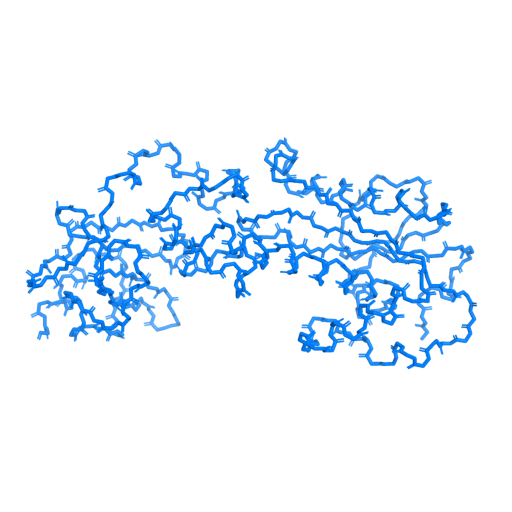-16.911 1.00 77.31 256 MET A O 1
ATOM 1999 N N . ALA A 1 257 ? 8.190 -13.672 -18.277 1.00 79.94 257 ALA A N 1
ATOM 2000 C CA . ALA A 1 257 ? 9.202 -13.855 -17.241 1.00 79.94 257 ALA A CA 1
ATOM 2001 C C . ALA A 1 257 ? 9.642 -12.534 -16.588 1.00 79.94 257 ALA A C 1
ATOM 2003 O O . ALA A 1 257 ? 9.639 -11.469 -17.211 1.00 79.94 257 ALA A O 1
ATOM 2004 N N . ASP A 1 258 ? 10.053 -12.582 -15.323 1.00 86.62 258 ASP A N 1
ATOM 2005 C CA . ASP A 1 258 ? 10.735 -11.446 -14.699 1.00 86.62 258 ASP A CA 1
ATOM 2006 C C . ASP A 1 258 ? 12.076 -11.180 -15.398 1.00 86.62 258 ASP A C 1
ATOM 2008 O O . ASP A 1 258 ? 12.773 -12.128 -15.769 1.00 86.62 258 ASP A O 1
ATOM 2012 N N . PRO A 1 259 ? 12.463 -9.908 -15.606 1.00 92.69 259 PRO A N 1
ATOM 2013 C CA . PRO A 1 259 ? 13.700 -9.622 -16.308 1.00 92.69 259 PRO A CA 1
ATOM 2014 C C . PRO A 1 259 ? 14.931 -9.996 -15.485 1.00 92.69 259 PRO A C 1
ATOM 2016 O O . PRO A 1 259 ? 15.004 -9.728 -14.282 1.00 92.69 259 PRO A O 1
ATOM 2019 N N . ALA A 1 260 ? 15.960 -10.484 -16.172 1.00 93.44 260 ALA A N 1
ATOM 2020 C CA . ALA A 1 260 ? 17.295 -10.597 -15.608 1.00 93.44 260 ALA A CA 1
ATOM 2021 C C . ALA A 1 260 ? 17.909 -9.197 -15.445 1.00 93.44 260 ALA A C 1
ATOM 2023 O O . ALA A 1 260 ? 17.981 -8.406 -16.392 1.00 93.44 260 ALA A O 1
ATOM 2024 N N . VAL A 1 261 ? 18.330 -8.872 -14.221 1.00 95.12 261 VAL A N 1
ATOM 2025 C CA . VAL A 1 261 ? 18.899 -7.563 -13.872 1.00 95.12 261 VAL A CA 1
ATOM 2026 C C . VAL A 1 261 ? 20.395 -7.544 -14.154 1.00 95.12 261 VAL A C 1
ATOM 2028 O O . VAL A 1 261 ? 21.121 -8.436 -13.734 1.00 95.12 261 VAL A O 1
ATOM 2031 N N . GLY A 1 262 ? 20.865 -6.484 -14.810 1.00 95.06 262 GLY A N 1
ATOM 2032 C CA . GLY A 1 262 ? 22.275 -6.319 -15.170 1.00 95.06 262 GLY A CA 1
ATOM 2033 C C . GLY A 1 262 ? 22.661 -6.973 -16.494 1.00 95.06 262 GLY A C 1
ATOM 2034 O O . GLY A 1 262 ? 23.814 -6.882 -16.904 1.00 95.06 262 GLY A O 1
ATOM 2035 N N . GLU A 1 263 ? 21.696 -7.566 -17.188 1.00 93.62 263 GLU A N 1
ATOM 2036 C CA . GLU A 1 263 ? 21.883 -8.209 -18.482 1.00 93.62 263 GLU A CA 1
ATOM 2037 C C . GLU A 1 263 ? 21.262 -7.392 -19.626 1.00 93.62 263 GLU A C 1
ATOM 2039 O O . GLU A 1 263 ? 20.673 -6.325 -19.427 1.00 93.62 263 GLU A O 1
ATOM 2044 N N . GLY A 1 264 ? 21.404 -7.903 -20.850 1.00 91.62 264 GLY A N 1
ATOM 2045 C CA . GLY A 1 264 ? 20.752 -7.357 -22.036 1.00 91.62 264 GLY A CA 1
ATOM 2046 C C . GLY A 1 264 ? 21.546 -6.226 -22.688 1.00 91.62 264 GLY A C 1
ATOM 2047 O O . GLY A 1 264 ? 22.741 -6.061 -22.425 1.00 91.62 264 GLY A O 1
ATOM 2048 N N . PRO A 1 265 ? 20.909 -5.419 -23.554 1.00 91.69 265 PRO A N 1
ATOM 2049 C CA . PRO A 1 265 ? 21.613 -4.422 -24.362 1.00 91.69 265 PRO A CA 1
ATOM 2050 C C . PRO A 1 265 ? 22.378 -3.358 -23.567 1.00 91.69 265 PRO A C 1
ATOM 2052 O O . PRO A 1 265 ? 23.331 -2.780 -24.087 1.00 91.69 265 PRO A O 1
ATOM 2055 N N . LEU A 1 266 ? 21.970 -3.100 -22.320 1.00 93.75 266 LEU A N 1
ATOM 2056 C CA . LEU A 1 266 ? 22.620 -2.143 -21.420 1.00 93.75 266 LEU A CA 1
ATOM 2057 C C . LEU A 1 266 ? 23.489 -2.815 -20.344 1.00 93.75 266 LEU A C 1
ATOM 2059 O O . LEU A 1 266 ? 23.998 -2.118 -19.468 1.00 93.75 266 LEU A O 1
ATOM 2063 N N . GLY A 1 267 ? 23.687 -4.137 -20.393 1.00 93.81 267 GLY A N 1
ATOM 2064 C CA . GLY A 1 267 ? 24.390 -4.885 -19.344 1.00 93.81 267 GLY A CA 1
ATOM 2065 C C . GLY A 1 267 ? 25.810 -4.376 -19.071 1.00 93.81 267 GLY A C 1
ATOM 2066 O O . GLY A 1 267 ? 26.182 -4.164 -17.920 1.00 93.81 267 GLY A O 1
ATOM 2067 N N . ALA A 1 268 ? 26.567 -4.040 -20.123 1.00 93.31 268 ALA A N 1
ATOM 2068 C CA . ALA A 1 268 ? 27.933 -3.503 -20.011 1.00 93.31 268 ALA A CA 1
ATOM 2069 C C . ALA A 1 268 ? 28.025 -2.158 -19.260 1.00 93.31 268 ALA A C 1
ATOM 2071 O O . ALA A 1 268 ? 29.088 -1.784 -18.770 1.00 93.31 268 ALA A O 1
ATOM 2072 N N . VAL A 1 269 ? 26.914 -1.423 -19.161 1.00 94.12 269 VAL A N 1
ATOM 2073 C CA . VAL A 1 269 ? 26.829 -0.141 -18.446 1.00 94.12 269 VAL A CA 1
ATOM 2074 C C . VAL A 1 269 ? 25.943 -0.216 -17.207 1.00 94.12 269 VAL A C 1
ATOM 2076 O O . VAL A 1 269 ? 25.590 0.820 -16.637 1.00 94.12 269 VAL A O 1
ATOM 2079 N N . HIS A 1 270 ? 25.594 -1.423 -16.759 1.00 95.56 270 HIS A N 1
ATOM 2080 C CA . HIS A 1 270 ? 24.830 -1.604 -15.537 1.00 95.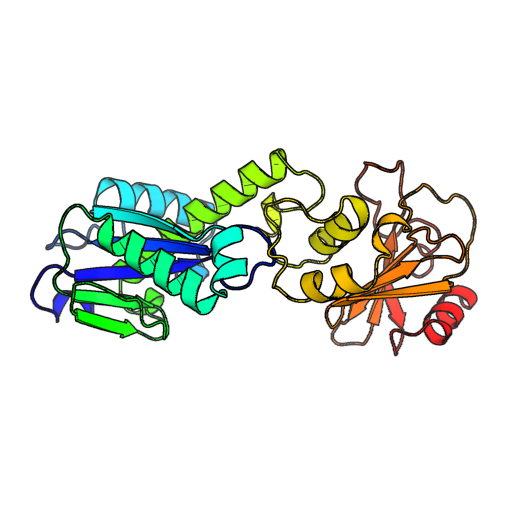56 270 HIS A CA 1
ATOM 2081 C C . HIS A 1 270 ? 25.529 -0.925 -14.349 1.00 95.56 270 HIS A C 1
ATOM 2083 O O . HIS A 1 270 ? 26.744 -0.995 -14.184 1.00 95.56 270 HIS A O 1
ATOM 2089 N N . ASN A 1 271 ? 24.749 -0.232 -13.522 1.00 95.00 271 ASN A N 1
ATOM 2090 C CA . ASN A 1 271 ? 25.191 0.568 -12.381 1.00 95.00 271 ASN A CA 1
ATOM 2091 C C . ASN A 1 271 ? 26.083 1.780 -12.695 1.00 95.00 271 ASN A C 1
ATOM 2093 O O . ASN A 1 271 ? 26.420 2.513 -11.759 1.00 95.00 271 ASN A O 1
ATOM 2097 N N . ARG A 1 272 ? 26.409 2.068 -13.966 1.00 94.88 272 ARG A N 1
ATOM 2098 C CA . ARG A 1 272 ? 27.075 3.331 -14.320 1.00 94.88 272 ARG A CA 1
ATOM 2099 C C . ARG A 1 272 ? 26.153 4.516 -14.030 1.00 94.88 272 ARG A C 1
ATOM 2101 O O . ARG A 1 272 ? 24.923 4.407 -14.071 1.00 94.88 272 ARG A O 1
ATOM 2108 N N . ILE A 1 273 ? 26.777 5.646 -13.712 1.00 93.44 273 ILE A N 1
ATOM 2109 C CA . ILE A 1 273 ? 26.090 6.891 -13.379 1.00 93.44 273 ILE A CA 1
ATOM 2110 C C . ILE A 1 273 ? 25.961 7.760 -14.628 1.00 93.44 273 ILE A C 1
ATOM 2112 O O . ILE A 1 273 ? 26.928 7.970 -15.357 1.00 93.44 273 ILE A O 1
ATOM 2116 N N . VAL A 1 274 ? 24.767 8.301 -14.828 1.00 90.81 274 VAL A N 1
ATOM 2117 C CA . VAL A 1 274 ? 24.460 9.403 -15.737 1.00 90.81 274 VAL A CA 1
ATOM 2118 C C . VAL A 1 274 ? 24.126 10.638 -14.898 1.00 90.81 274 VAL A C 1
ATOM 2120 O O . VAL A 1 274 ? 23.454 10.550 -13.868 1.00 90.81 274 VAL A O 1
ATOM 2123 N N . ARG A 1 275 ? 24.640 11.803 -15.305 1.00 83.00 275 ARG A N 1
ATOM 2124 C CA . ARG A 1 275 ? 24.440 13.060 -14.559 1.00 83.00 275 ARG A CA 1
ATOM 2125 C C . ARG A 1 275 ? 22.967 13.469 -14.536 1.00 83.00 275 ARG A C 1
ATOM 2127 O O . ARG A 1 275 ? 22.459 13.899 -13.505 1.00 83.00 275 ARG A O 1
ATOM 2134 N N . GLU A 1 276 ? 22.287 13.266 -15.659 1.00 86.88 276 GLU A N 1
ATOM 2135 C CA . GLU A 1 276 ? 20.914 13.698 -15.906 1.00 86.88 276 GLU A CA 1
ATOM 2136 C C . GLU A 1 276 ? 20.146 12.588 -16.643 1.00 86.88 276 GLU A C 1
ATOM 2138 O O . GLU A 1 276 ? 20.763 11.831 -17.404 1.00 86.88 276 GLU A O 1
ATOM 2143 N N . PRO A 1 277 ? 18.818 12.467 -16.454 1.00 84.88 277 PRO A N 1
ATOM 2144 C CA . PRO A 1 277 ? 17.998 11.473 -17.134 1.00 84.88 277 PRO A CA 1
ATOM 2145 C C . PRO A 1 277 ? 17.698 11.955 -18.560 1.00 84.88 277 PRO A C 1
ATOM 2147 O O . PRO A 1 277 ? 16.586 12.360 -18.881 1.00 84.88 277 PRO A O 1
ATOM 2150 N N . GLY A 1 278 ? 18.726 11.972 -19.407 1.00 90.81 278 GLY A N 1
ATOM 2151 C CA . GLY A 1 278 ? 18.654 12.480 -20.773 1.00 90.81 278 GLY A CA 1
ATOM 2152 C C . GLY A 1 278 ? 19.197 11.479 -21.782 1.00 90.81 278 GLY A C 1
ATOM 2153 O O . GLY A 1 278 ? 20.175 10.775 -21.520 1.00 90.81 278 GLY A O 1
ATOM 2154 N N . LEU A 1 279 ? 18.584 11.443 -22.967 1.00 91.56 279 LEU A N 1
ATOM 2155 C CA . LEU A 1 279 ? 18.973 10.513 -24.025 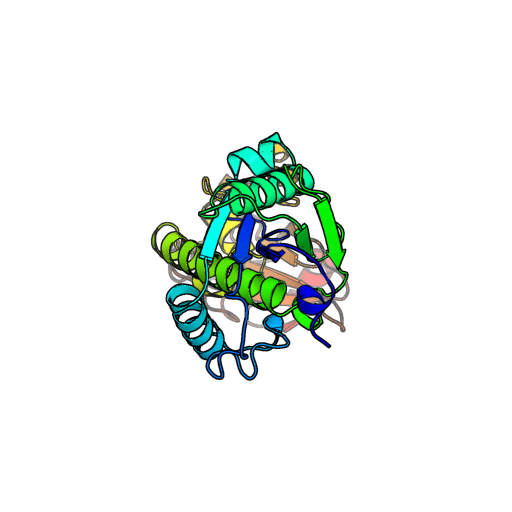1.00 91.56 279 LEU A CA 1
ATOM 2156 C C . LEU A 1 279 ? 20.428 10.719 -24.475 1.00 91.56 279 LEU A C 1
ATOM 2158 O O . LEU A 1 279 ? 21.146 9.745 -24.694 1.00 91.56 279 LEU A O 1
ATOM 2162 N N . ALA A 1 280 ? 20.876 11.975 -24.561 1.00 90.12 280 ALA A N 1
ATOM 2163 C CA . ALA A 1 280 ? 22.252 12.319 -24.917 1.00 90.12 280 ALA A CA 1
ATOM 2164 C C . ALA A 1 280 ? 23.261 11.767 -23.893 1.00 90.12 280 ALA A C 1
ATOM 2166 O O . ALA A 1 280 ? 24.177 11.039 -24.272 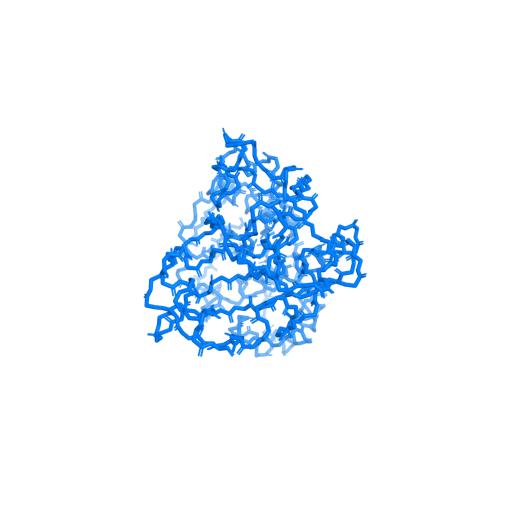1.00 90.12 280 ALA A O 1
ATOM 2167 N N . ALA A 1 281 ? 23.032 12.030 -22.601 1.00 90.31 281 ALA A N 1
ATOM 2168 C CA . ALA A 1 281 ? 23.888 11.555 -21.512 1.00 90.31 281 ALA A CA 1
ATOM 2169 C C . ALA A 1 281 ? 23.938 10.020 -21.448 1.00 90.31 281 ALA A C 1
ATOM 2171 O O . ALA A 1 281 ? 25.003 9.426 -21.290 1.00 90.31 281 ALA A O 1
ATOM 2172 N N . LEU A 1 282 ? 22.790 9.359 -21.620 1.00 91.25 282 LEU A N 1
ATOM 2173 C CA . LEU A 1 282 ? 22.731 7.902 -21.655 1.00 91.25 282 LEU A CA 1
ATOM 2174 C C . LEU A 1 282 ? 23.480 7.326 -22.867 1.00 91.25 282 LEU A C 1
ATOM 2176 O O . LEU A 1 282 ? 24.226 6.359 -22.731 1.00 91.25 282 LEU A O 1
ATOM 2180 N N . THR A 1 283 ? 23.322 7.938 -24.041 1.00 89.75 283 THR A N 1
ATOM 2181 C CA . THR A 1 283 ? 24.002 7.506 -25.271 1.00 89.75 283 THR A CA 1
ATOM 2182 C C . THR A 1 283 ? 25.521 7.635 -25.151 1.00 89.75 283 THR A C 1
ATOM 2184 O O . THR A 1 283 ? 26.244 6.749 -25.603 1.00 89.75 283 THR A O 1
ATOM 2187 N N . GLU A 1 284 ? 26.022 8.694 -24.516 1.00 90.06 284 GLU A N 1
ATOM 2188 C CA . GLU A 1 284 ? 27.451 8.881 -24.240 1.00 90.06 284 GLU A CA 1
ATOM 2189 C C . GLU A 1 284 ? 28.012 7.759 -23.349 1.00 90.06 284 GLU A C 1
ATOM 2191 O O . GLU A 1 284 ? 29.033 7.140 -23.671 1.00 90.06 284 GLU A O 1
ATOM 2196 N N . VAL A 1 285 ? 27.302 7.414 -22.270 1.00 89.75 285 VAL A N 1
ATOM 2197 C CA . VAL A 1 285 ? 27.701 6.313 -21.381 1.00 89.75 285 VAL A CA 1
ATOM 2198 C C . VAL A 1 285 ? 27.689 4.966 -22.110 1.00 89.75 285 VAL A C 1
ATOM 2200 O O . VAL A 1 285 ? 28.609 4.175 -21.919 1.00 89.75 285 VAL A O 1
ATOM 2203 N N . VAL A 1 286 ? 26.702 4.717 -22.978 1.00 88.00 286 VAL A N 1
ATOM 2204 C CA . VAL A 1 286 ? 26.601 3.475 -23.769 1.00 88.00 286 VAL A CA 1
ATOM 2205 C C . VAL A 1 286 ? 27.689 3.367 -24.842 1.00 88.00 286 VAL A C 1
ATOM 2207 O O . VAL A 1 286 ? 28.141 2.261 -25.125 1.00 88.00 286 VAL A O 1
ATOM 2210 N N . ARG A 1 287 ? 28.116 4.484 -25.446 1.00 87.00 287 ARG A N 1
ATOM 2211 C CA . ARG A 1 287 ? 29.195 4.507 -26.454 1.00 87.00 287 ARG A CA 1
ATOM 2212 C C . ARG A 1 287 ? 30.590 4.347 -25.855 1.00 87.00 287 ARG A C 1
ATOM 2214 O O . ARG A 1 287 ? 31.488 3.898 -26.554 1.00 87.00 287 ARG A O 1
ATOM 2221 N N . SER A 1 288 ? 30.770 4.729 -24.592 1.00 83.75 288 SER A N 1
ATOM 2222 C CA . SER A 1 288 ? 32.049 4.622 -23.873 1.00 83.75 288 SER A CA 1
ATOM 2223 C C . SER A 1 288 ? 32.292 3.255 -23.215 1.00 83.75 288 SER A C 1
ATOM 2225 O O . SER A 1 288 ? 33.245 3.124 -22.448 1.00 83.75 288 SER A O 1
ATOM 2227 N N . ALA A 1 289 ? 31.426 2.270 -23.469 1.00 81.44 289 ALA A N 1
ATOM 2228 C CA . ALA A 1 289 ? 31.509 0.896 -22.975 1.00 81.44 289 ALA A CA 1
ATOM 2229 C C . ALA A 1 289 ? 31.590 -0.100 -24.137 1.00 81.44 289 ALA A C 1
ATOM 2231 O O . ALA A 1 289 ? 32.282 -1.120 -23.959 1.00 81.44 289 ALA A O 1
#